Protein AF-0000000084360707 (afdb_homodimer)

InterPro domains:
  IPR001041 2Fe-2S ferredoxin-type iron-sulfur binding domain [PF00111] (14-89)
  IPR001041 2Fe-2S ferredoxin-type iron-sulfur binding domain [PS51085] (1-102)
  IPR001041 2Fe-2S ferredoxin-type iron-sulfur binding domain [cd00207] (14-93)
  IPR001055 Adrenodoxin-like [PR00355] (39-49)
  IPR001055 Adrenodoxin-like [PR00355] (58-72)
  IPR001055 Adrenodoxin-like [PR00355] (81-89)
  IPR001055 Adrenodoxin-like [PTHR23426] (3-101)
  IPR012675 Beta-grasp domain superfamily [G3DSA:3.10.20.30] (1-102)
  IPR018298 Adrenodoxin, iron-sulphur binding site [PS00814] (39-49)
  IPR036010 2Fe-2S ferredoxin-like superfamily [SSF54292] (1-101)

Secondary structure (DSSP, 8-state):
-EEEEEE-TTS-EEEEEE-TTSBHHHHHHHTT-----TTSSSSSS-TTEEEE-GGGTTTSPPPPHHHHHHHTT-TT--TTEEEGGG-B--GGGTTEEEE---/-EEEEEE-TTS-EEEEEE-TTSBHHHHHHHTT-----TTSSSSSS-TTEEEE-GGGTTTSPPPPHHHHHHHTT-TT--TTEEEGGG-B--GGGTTEEEE---

pLDDT: mean 96.44, std 3.45, range [76.62, 98.88]

Nearest PDB structures (foldseek):
  3lxf-assembly1_A  TM=9.776E-01  e=3.993E-14  Novosphingobium aromaticivorans DSM 12444
  8rmf-assembly1_I  TM=9.688E-01  e=2.972E-12  Homo sapiens
  8rmg-assembly1_I  TM=9.630E-01  e=1.882E-12  Homo sapiens
  2wlb-assembly2_B  TM=9.582E-01  e=2.608E-12  Schizosaccharomyces pombe
  2y5c-assembly1_A  TM=9.636E-01  e=6.396E-11  Homo sapiens

Structure (mmCIF, N/CA/C/O backbone):
data_AF-0000000084360707-model_v1
#
loop_
_entity.id
_entity.type
_entity.pdbx_description
1 polymer '2Fe-2S ferredoxin-type domain-containing protein'
#
loop_
_atom_site.group_PDB
_atom_site.id
_atom_site.type_symbol
_atom_site.label_atom_id
_atom_site.label_alt_id
_atom_site.label_comp_id
_atom_site.label_asym_id
_atom_site.label_entity_id
_atom_site.label_seq_id
_atom_site.pdbx_PDB_ins_code
_atom_site.Cartn_x
_atom_site.Cartn_y
_atom_site.Cartn_z
_atom_site.occupancy
_atom_site.B_iso_or_equiv
_atom_site.auth_seq_id
_atom_site.auth_comp_id
_atom_site.auth_asym_id
_atom_site.auth_atom_id
_atom_site.pdbx_PDB_model_num
ATOM 1 N N . MET A 1 1 ? -11.078 -26.906 -13.219 1 86.31 1 MET A N 1
ATOM 2 C CA . MET A 1 1 ? -10.695 -25.516 -12.992 1 86.31 1 MET A CA 1
ATOM 3 C C . MET A 1 1 ? -10.008 -25.344 -11.648 1 86.31 1 MET A C 1
ATOM 5 O O . MET A 1 1 ? -10.398 -25.984 -10.664 1 86.31 1 MET A O 1
ATOM 9 N N . ALA A 1 2 ? -8.844 -24.766 -11.578 1 97.38 2 ALA A N 1
ATOM 10 C CA . ALA A 1 2 ? -8.062 -24.656 -10.352 1 97.38 2 ALA A CA 1
ATOM 11 C C . ALA A 1 2 ? -8.719 -23.672 -9.375 1 97.38 2 ALA A C 1
ATOM 13 O O . ALA A 1 2 ? -9.648 -22.953 -9.734 1 97.38 2 ALA A O 1
ATOM 14 N N . THR A 1 3 ? -8.359 -23.859 -8.102 1 98.69 3 THR A N 1
ATOM 15 C CA . THR A 1 3 ? -8.938 -22.984 -7.086 1 98.69 3 THR A CA 1
ATOM 16 C C . THR A 1 3 ? -7.844 -22.312 -6.262 1 98.69 3 THR A C 1
ATOM 18 O O . THR A 1 3 ? -6.703 -22.781 -6.246 1 98.69 3 THR A O 1
ATOM 21 N N . LEU A 1 4 ? -8.164 -21.25 -5.66 1 98.81 4 LEU A N 1
ATOM 22 C CA . LEU A 1 4 ? -7.316 -20.484 -4.762 1 98.81 4 LEU A CA 1
ATOM 23 C C . LEU A 1 4 ? -8.047 -20.156 -3.463 1 98.81 4 LEU A C 1
ATOM 25 O O . LEU A 1 4 ? -9.188 -19.688 -3.488 1 98.81 4 LEU A O 1
ATOM 29 N N . LYS A 1 5 ? -7.488 -20.531 -2.365 1 98.81 5 LYS A N 1
ATOM 30 C CA . LYS A 1 5 ? -8.031 -20.172 -1.061 1 98.81 5 LYS A CA 1
ATOM 31 C C . LYS A 1 5 ? -7.457 -18.844 -0.581 1 98.81 5 LYS A C 1
ATOM 33 O O . LYS A 1 5 ? -6.246 -18.719 -0.375 1 98.81 5 LYS A O 1
ATOM 38 N N . VAL A 1 6 ? -8.328 -17.844 -0.368 1 98.88 6 VAL A N 1
ATOM 39 C CA . VAL A 1 6 ? -7.867 -16.484 -0.066 1 98.88 6 VAL A CA 1
ATOM 40 C C . VAL A 1 6 ? -8.383 -16.062 1.309 1 98.88 6 VAL A C 1
ATOM 42 O O . VAL A 1 6 ? -9.578 -16.141 1.583 1 98.88 6 VAL A O 1
ATOM 45 N N . THR A 1 7 ? -7.496 -15.656 2.176 1 98.38 7 THR A N 1
ATOM 46 C CA . THR A 1 7 ? -7.844 -15.008 3.438 1 98.38 7 THR A CA 1
ATOM 47 C C . THR A 1 7 ? -7.57 -13.508 3.367 1 98.38 7 THR A C 1
ATOM 49 O O . THR A 1 7 ? -6.453 -13.086 3.074 1 98.38 7 THR A O 1
ATOM 52 N N . ASP A 1 8 ? -8.586 -12.711 3.596 1 95.44 8 ASP A N 1
ATOM 53 C CA . ASP A 1 8 ? -8.391 -11.266 3.494 1 95.44 8 ASP A CA 1
ATOM 54 C C . ASP A 1 8 ? -7.988 -10.672 4.844 1 95.44 8 ASP A C 1
ATOM 56 O O . ASP A 1 8 ? -7.789 -11.406 5.812 1 95.44 8 ASP A O 1
ATOM 60 N N . ALA A 1 9 ? -7.859 -9.375 4.867 1 89.25 9 ALA A N 1
ATOM 61 C CA . ALA A 1 9 ? -7.34 -8.688 6.051 1 89.25 9 ALA A CA 1
ATOM 62 C C . ALA A 1 9 ? -8.281 -8.852 7.238 1 89.25 9 ALA A C 1
ATOM 64 O O . ALA A 1 9 ? -7.855 -8.773 8.391 1 89.25 9 ALA A O 1
ATOM 65 N N . SER A 1 10 ? -9.508 -9.078 7.012 1 91.25 10 SER A N 1
ATOM 66 C CA . SER A 1 10 ? -10.492 -9.258 8.078 1 91.25 10 SER A CA 1
ATOM 67 C C . SER A 1 10 ? -10.453 -10.68 8.633 1 91.25 10 SER A C 1
ATOM 69 O O . SER A 1 10 ? -11.055 -10.969 9.664 1 91.25 10 SER A O 1
ATOM 71 N N . GLY A 1 11 ? -9.805 -11.492 7.941 1 94.69 11 GLY A N 1
ATOM 72 C CA . GLY A 1 11 ? -9.727 -12.883 8.352 1 94.69 11 GLY A CA 1
ATOM 73 C C . GLY A 1 11 ? -10.727 -13.773 7.633 1 94.69 11 GLY A C 1
ATOM 74 O O . GLY A 1 11 ? -10.742 -14.984 7.832 1 94.69 11 GLY A O 1
ATOM 75 N N . GLU A 1 12 ? -11.531 -13.164 6.781 1 96.56 12 GLU A N 1
ATOM 76 C CA . GLU A 1 12 ? -12.477 -13.953 6.004 1 96.56 12 GLU A CA 1
ATOM 77 C C . GLU A 1 12 ? -11.758 -14.789 4.949 1 96.56 12 GLU A C 1
ATOM 79 O O . GLU A 1 12 ? -10.898 -14.289 4.227 1 96.56 12 GLU A O 1
ATOM 84 N N . CYS A 1 13 ? -12.109 -16.047 4.887 1 97.94 13 CYS A N 1
ATOM 85 C CA . CYS A 1 13 ? -11.5 -17 3.961 1 97.94 13 CYS A CA 1
ATOM 86 C C . CYS A 1 13 ? -12.5 -17.469 2.916 1 97.94 13 CYS A C 1
ATOM 88 O O . CYS A 1 13 ? -13.617 -17.875 3.258 1 97.94 13 CYS A O 1
ATOM 90 N N . LYS A 1 14 ? -12.18 -17.391 1.591 1 98.31 14 LYS A N 1
ATOM 91 C CA . LYS A 1 14 ? -13.008 -17.844 0.474 1 98.31 14 LYS A CA 1
ATOM 92 C C . LYS A 1 14 ? -12.172 -18.625 -0.536 1 98.31 14 LYS A C 1
ATOM 94 O O . LYS A 1 14 ? -10.984 -18.359 -0.723 1 98.31 14 LYS A O 1
ATOM 99 N N . VAL A 1 15 ? -12.844 -19.578 -1.06 1 98.75 15 VAL A N 1
ATOM 100 C CA . VAL A 1 15 ? -12.258 -20.281 -2.188 1 98.75 15 VAL A CA 1
ATOM 101 C C . VAL A 1 15 ? -12.789 -19.703 -3.498 1 98.75 15 VAL A C 1
ATOM 103 O O . VAL A 1 15 ? -14 -19.594 -3.688 1 98.75 15 VAL A O 1
ATOM 106 N N . ILE A 1 16 ? -11.914 -19.375 -4.34 1 98.62 16 ILE A N 1
ATOM 107 C CA . ILE A 1 16 ? -12.328 -18.781 -5.609 1 98.62 16 ILE A CA 1
ATOM 108 C C . ILE A 1 16 ? -11.773 -19.594 -6.77 1 98.62 16 ILE A C 1
ATOM 110 O O . ILE A 1 16 ? -10.836 -20.375 -6.594 1 98.62 16 ILE A O 1
ATOM 114 N N . GLU A 1 17 ? -12.406 -19.344 -7.941 1 98.38 17 GLU A N 1
ATOM 115 C CA . GLU A 1 17 ? -11.867 -19.953 -9.156 1 98.38 17 GLU A CA 1
ATOM 116 C C . GLU A 1 17 ? -10.57 -19.266 -9.578 1 98.38 17 GLU A C 1
ATOM 118 O O . GLU A 1 17 ? -10.453 -18.031 -9.5 1 98.38 17 GLU A O 1
ATOM 123 N N . ALA A 1 18 ? -9.641 -20.094 -10.023 1 98.69 18 ALA A N 1
ATOM 124 C CA . ALA A 1 18 ? -8.344 -19.578 -10.445 1 98.69 18 ALA A CA 1
ATOM 125 C C . ALA A 1 18 ? -7.953 -20.141 -11.812 1 98.69 18 ALA A C 1
ATOM 127 O O . ALA A 1 18 ? -7.684 -21.328 -11.953 1 98.69 18 ALA A O 1
ATOM 128 N N . LYS A 1 19 ? -7.926 -19.234 -12.828 1 98.06 19 LYS A N 1
ATOM 129 C CA . LYS A 1 19 ? -7.602 -19.656 -14.18 1 98.06 19 LYS A CA 1
ATOM 130 C C . LYS A 1 19 ? -6.105 -19.938 -14.328 1 98.06 19 LYS A C 1
ATOM 132 O O . LYS A 1 19 ? -5.277 -19.078 -14.023 1 98.06 19 LYS A O 1
ATOM 137 N N . VAL A 1 20 ? -5.871 -21.156 -14.742 1 98.25 20 VAL A N 1
ATOM 138 C CA . VAL A 1 20 ? -4.496 -21.547 -15.023 1 98.25 20 VAL A CA 1
ATOM 139 C C . VAL A 1 20 ? -3.916 -20.641 -16.109 1 98.25 20 VAL A C 1
ATOM 141 O O . VAL A 1 20 ? -4.59 -20.328 -17.094 1 98.25 20 VAL A O 1
ATOM 144 N N . GLY A 1 21 ? -2.654 -20.188 -15.875 1 98.25 21 GLY A N 1
ATOM 145 C CA . GLY A 1 21 ? -1.996 -19.328 -16.844 1 98.25 21 GLY A CA 1
ATOM 146 C C . GLY A 1 21 ? -2.02 -17.875 -16.453 1 98.25 21 GLY A C 1
ATOM 147 O O . GLY A 1 21 ? -1.229 -17.078 -16.953 1 98.25 21 GLY A O 1
ATOM 148 N N . LEU A 1 22 ? -2.939 -17.5 -15.578 1 98.25 22 LEU A N 1
ATOM 149 C CA . LEU A 1 22 ? -2.973 -16.141 -15.055 1 98.25 22 LEU A CA 1
ATOM 150 C C . LEU A 1 22 ? -2.121 -16.031 -13.797 1 98.25 22 LEU A C 1
ATOM 152 O O . LEU A 1 22 ? -1.928 -17 -13.078 1 98.25 22 LEU A O 1
ATOM 156 N N . SER A 1 23 ? -1.542 -14.805 -13.594 1 98.75 23 SER A N 1
ATOM 157 C CA . SER A 1 23 ? -0.857 -14.562 -12.328 1 98.75 23 SER A CA 1
ATOM 158 C C . SER A 1 23 ? -1.842 -14.539 -11.164 1 98.75 23 SER A C 1
ATOM 160 O O . SER A 1 23 ? -3.025 -14.242 -11.352 1 98.75 23 SER A O 1
ATOM 162 N N . LEU A 1 24 ? -1.316 -14.836 -9.984 1 98.81 24 LEU A N 1
ATOM 163 C CA . LEU A 1 24 ? -2.156 -14.719 -8.797 1 98.81 24 LEU A CA 1
ATOM 164 C C . LEU A 1 24 ? -2.691 -13.297 -8.648 1 98.81 24 LEU A C 1
ATOM 166 O O . LEU A 1 24 ? -3.824 -13.102 -8.203 1 98.81 24 LEU A O 1
ATOM 170 N N . MET A 1 25 ? -1.907 -12.297 -9.016 1 98.75 25 MET A N 1
ATOM 171 C CA . MET A 1 25 ? -2.344 -10.906 -8.969 1 98.75 25 MET A CA 1
ATOM 172 C C . MET A 1 25 ? -3.586 -10.695 -9.828 1 98.75 25 MET A C 1
ATOM 174 O O . MET A 1 25 ? -4.57 -10.109 -9.375 1 98.75 25 MET A O 1
ATOM 178 N N . GLU A 1 26 ? -3.543 -11.188 -11.102 1 98.38 26 GLU A N 1
ATOM 179 C CA . GLU A 1 26 ? -4.676 -11.039 -12.008 1 98.38 26 GLU A CA 1
ATOM 180 C C . GLU A 1 26 ? -5.914 -11.75 -11.461 1 98.38 26 GLU A C 1
ATOM 182 O O . GLU A 1 26 ? -7.02 -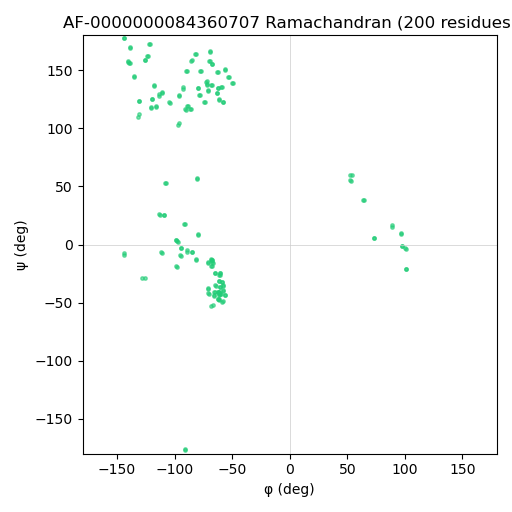11.211 -11.531 1 98.38 26 GLU A O 1
ATOM 187 N N . ILE A 1 27 ? -5.734 -12.914 -10.945 1 98.62 27 ILE A N 1
ATOM 188 C CA . ILE A 1 27 ? -6.82 -13.711 -10.391 1 98.62 27 ILE A CA 1
ATOM 189 C C . ILE A 1 27 ? -7.461 -12.969 -9.219 1 98.62 27 ILE A C 1
ATOM 191 O O . ILE A 1 27 ? -8.688 -12.844 -9.148 1 98.62 27 ILE A O 1
ATOM 195 N N . LEU A 1 28 ? -6.633 -12.461 -8.32 1 98.44 28 LEU A N 1
ATOM 196 C CA . LEU A 1 28 ? -7.121 -11.75 -7.145 1 98.44 28 LEU A CA 1
ATOM 197 C C . LEU A 1 28 ? -7.84 -10.461 -7.547 1 98.4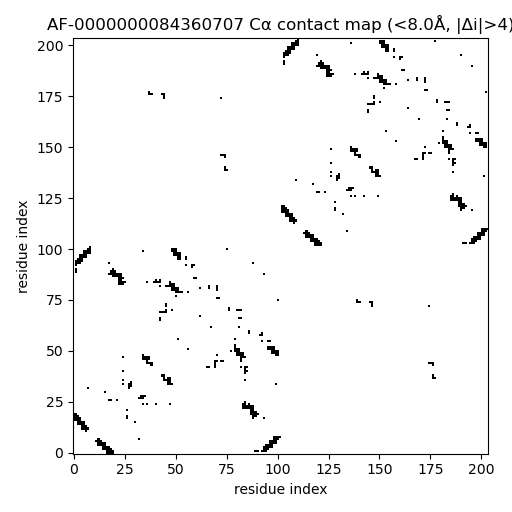4 28 LEU A C 1
ATOM 199 O O . LEU A 1 28 ? -8.914 -10.156 -7.016 1 98.44 28 LEU A O 1
ATOM 203 N N . ARG A 1 29 ? -7.281 -9.812 -8.484 1 97.38 29 ARG A N 1
ATOM 204 C CA . ARG A 1 29 ? -7.895 -8.57 -8.945 1 97.38 29 ARG A CA 1
ATOM 205 C C . ARG A 1 29 ? -9.25 -8.836 -9.594 1 97.38 29 ARG A C 1
ATOM 207 O O . ARG A 1 29 ? -10.219 -8.125 -9.328 1 97.38 29 ARG A O 1
ATOM 214 N N . GLU A 1 30 ? -9.312 -9.812 -10.391 1 97.25 30 GLU A N 1
ATOM 215 C CA . GLU A 1 30 ? -10.562 -10.172 -11.047 1 97.25 30 GLU A CA 1
ATOM 216 C C . GLU A 1 30 ? -11.633 -10.547 -10.031 1 97.25 30 GLU A C 1
ATOM 218 O O . GLU A 1 30 ? -12.82 -10.289 -10.25 1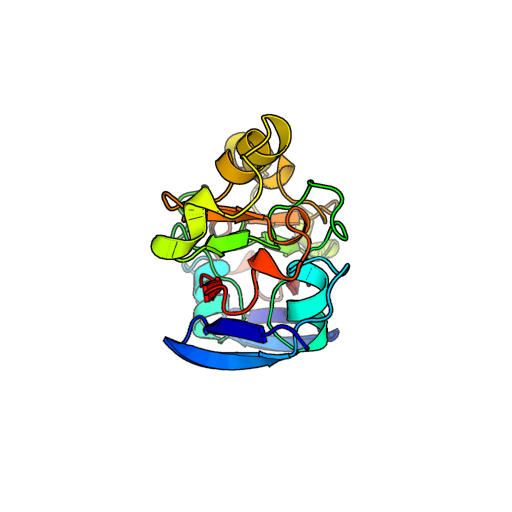 97.25 30 GLU A O 1
ATOM 223 N N . ALA A 1 31 ? -11.203 -11.094 -8.961 1 97.62 31 ALA A N 1
ATOM 224 C CA . ALA A 1 31 ? -12.133 -11.547 -7.922 1 97.62 31 ALA A CA 1
ATOM 225 C C . ALA A 1 31 ? -12.5 -10.398 -6.984 1 97.62 31 ALA A C 1
ATOM 227 O O . ALA A 1 31 ? -13.273 -10.578 -6.043 1 97.62 31 ALA A O 1
ATOM 228 N N . GLY A 1 32 ? -11.859 -9.188 -7.125 1 95.75 32 GLY A N 1
ATOM 229 C CA . GLY A 1 32 ? -12.266 -8.008 -6.383 1 95.75 32 GLY A CA 1
ATOM 230 C C . GLY A 1 32 ? -11.438 -7.785 -5.129 1 95.75 32 GLY A C 1
ATOM 231 O O . GLY A 1 32 ? -11.781 -6.938 -4.301 1 95.75 32 GLY A O 1
ATOM 232 N N . TYR A 1 33 ? -10.367 -8.555 -4.973 1 96.38 33 TYR A N 1
ATOM 233 C CA . TYR A 1 33 ? -9.523 -8.359 -3.803 1 96.38 33 TYR A CA 1
ATOM 234 C C . TYR A 1 33 ? -8.625 -7.137 -3.977 1 96.38 33 TYR A C 1
ATOM 236 O O . TYR A 1 33 ? -8.273 -6.773 -5.102 1 96.38 33 TYR A O 1
ATOM 244 N N . PRO A 1 34 ? -8.32 -6.508 -2.859 1 92.25 34 PRO A N 1
ATOM 245 C CA . PRO A 1 34 ? -7.59 -5.242 -2.906 1 92.25 34 PRO A CA 1
ATOM 246 C C . PRO A 1 34 ? -6.086 -5.438 -3.096 1 92.25 34 PRO A C 1
ATOM 248 O O . PRO A 1 34 ? -5.289 -4.93 -2.301 1 92.25 34 PRO A O 1
ATOM 251 N N . VAL A 1 35 ? -5.676 -6.113 -4.117 1 94.69 35 VAL A N 1
ATOM 252 C CA . VAL A 1 35 ? -4.285 -6.191 -4.551 1 94.69 35 VAL A CA 1
ATOM 253 C C . VAL A 1 35 ? -4.035 -5.172 -5.66 1 94.69 35 VAL A C 1
ATOM 255 O O . VAL A 1 35 ? -4.508 -5.34 -6.785 1 94.69 35 VAL A O 1
ATOM 258 N N . ALA A 1 36 ? -3.41 -4.125 -5.379 1 90.62 36 ALA A N 1
ATOM 259 C CA . ALA A 1 36 ? -3.303 -2.973 -6.27 1 90.62 36 ALA A CA 1
ATOM 260 C C . ALA A 1 36 ? -2.445 -3.303 -7.488 1 90.62 36 ALA A C 1
ATOM 262 O O . ALA A 1 36 ? -2.918 -3.221 -8.625 1 90.62 36 ALA A O 1
ATOM 263 N N . GLY A 1 37 ? -1.21 -3.826 -7.191 1 93.5 37 GLY A N 1
ATOM 264 C CA . GLY A 1 37 ? -0.343 -4.047 -8.336 1 93.5 37 GLY A CA 1
ATOM 265 C C . GLY A 1 37 ? -0.173 -2.814 -9.203 1 93.5 37 GLY A C 1
ATOM 266 O O . GLY A 1 37 ? -0.367 -2.873 -10.422 1 93.5 37 GLY A O 1
ATOM 267 N N . GLU A 1 38 ? 0.218 -1.769 -8.664 1 91.06 38 GLU A N 1
ATOM 268 C CA . GLU A 1 38 ? 0.246 -0.469 -9.328 1 91.06 38 GLU A CA 1
ATOM 269 C C . GLU A 1 38 ? 1.151 -0.498 -10.555 1 91.06 38 GLU A C 1
ATOM 271 O O . GLU A 1 38 ? 0.901 0.21 -11.531 1 91.06 38 GLU A O 1
ATOM 276 N N . CYS A 1 39 ? 2.074 -1.38 -10.57 1 94.44 39 CYS A N 1
ATOM 277 C CA . CYS A 1 39 ? 3.029 -1.42 -11.672 1 94.44 39 CYS A CA 1
ATOM 278 C C . CYS A 1 39 ? 2.588 -2.412 -12.742 1 94.44 39 CYS A C 1
ATOM 280 O O . CYS A 1 39 ? 3.283 -2.604 -13.742 1 94.44 39 CYS A O 1
ATOM 282 N N . ASN A 1 40 ? 1.48 -3.068 -12.438 1 95.62 40 ASN A N 1
ATOM 283 C CA . ASN A 1 40 ? 0.878 -4.047 -13.344 1 95.62 40 ASN A CA 1
ATOM 284 C C . ASN A 1 40 ? 1.798 -5.246 -13.562 1 95.62 40 ASN A C 1
ATOM 286 O O . ASN A 1 40 ? 1.956 -5.711 -14.695 1 95.62 40 ASN A O 1
ATOM 290 N N . GLY A 1 41 ? 2.428 -5.605 -12.492 1 96.44 41 GLY A N 1
ATOM 291 C CA . GLY A 1 41 ? 3.158 -6.863 -12.484 1 96.44 41 GLY A CA 1
ATOM 292 C C . GLY A 1 41 ? 4.59 -6.723 -12.969 1 96.44 41 GLY A C 1
ATOM 293 O O . GLY A 1 41 ? 5.242 -7.719 -13.289 1 96.44 41 GLY A O 1
ATOM 294 N N . SER A 1 42 ? 5.156 -5.535 -13.031 1 95.44 42 SER A N 1
ATOM 295 C CA . SER A 1 42 ? 6.5 -5.293 -13.547 1 95.44 42 SER A CA 1
ATOM 296 C C . SER A 1 42 ? 7.539 -5.352 -12.438 1 95.44 42 SER A C 1
ATOM 298 O O . SER A 1 42 ? 8.641 -4.828 -12.578 1 95.44 42 SER A O 1
ATOM 300 N N . LEU A 1 43 ? 7.195 -5.926 -11.352 1 95 43 LEU A N 1
ATOM 301 C CA . LEU A 1 43 ? 8.125 -6.086 -10.242 1 95 43 LEU A CA 1
ATOM 302 C C . LEU A 1 43 ? 8.758 -4.75 -9.859 1 95 43 LEU A C 1
ATOM 304 O O . LEU A 1 43 ? 9.977 -4.641 -9.758 1 95 43 LEU A O 1
ATOM 308 N N . ALA A 1 44 ? 7.797 -3.754 -9.445 1 92.25 44 ALA A N 1
ATOM 309 C CA . ALA A 1 44 ? 8.359 -2.434 -9.172 1 92.25 44 ALA A CA 1
ATOM 310 C C . ALA A 1 44 ? 7.648 -1.763 -8 1 92.25 44 ALA A C 1
ATOM 312 O O . ALA A 1 44 ? 8.117 -0.751 -7.48 1 92.25 44 ALA A O 1
ATOM 313 N N . CYS A 1 45 ? 6.551 -2.289 -7.426 1 92.31 45 CYS A N 1
ATOM 314 C CA . CYS A 1 45 ? 5.781 -1.445 -6.52 1 92.31 45 CYS A CA 1
ATOM 315 C C . CYS A 1 45 ? 5.551 -2.146 -5.188 1 92.31 45 CYS A C 1
ATOM 317 O O . CYS A 1 45 ? 5.254 -1.496 -4.184 1 92.31 45 CYS A O 1
ATOM 319 N N . ALA A 1 46 ? 5.492 -3.461 -5.172 1 92.5 46 ALA A N 1
ATOM 320 C CA . ALA A 1 46 ? 5.27 -4.316 -4.008 1 92.5 46 ALA A CA 1
ATOM 321 C C . ALA A 1 46 ? 3.816 -4.25 -3.547 1 92.5 46 ALA A C 1
ATOM 323 O O . ALA A 1 46 ? 3.457 -4.828 -2.52 1 92.5 46 ALA A O 1
ATOM 324 N N . THR A 1 47 ? 2.916 -3.535 -4.309 1 92.69 47 THR A N 1
ATOM 325 C CA . THR A 1 47 ? 1.541 -3.359 -3.852 1 92.69 47 THR A CA 1
ATOM 326 C C . THR A 1 47 ? 0.71 -4.605 -4.148 1 92.69 47 THR A C 1
ATOM 328 O O . THR A 1 47 ? -0.508 -4.605 -3.953 1 92.69 47 THR A O 1
ATOM 331 N N . CYS A 1 48 ? 1.389 -5.578 -4.555 1 96.5 48 CYS A N 1
ATOM 332 C CA . CYS A 1 48 ? 0.742 -6.875 -4.727 1 96.5 48 CYS A CA 1
ATOM 333 C C . CYS A 1 48 ? 1.281 -7.891 -3.729 1 96.5 48 CYS A C 1
ATOM 335 O O . CYS A 1 48 ? 1.278 -9.094 -3.996 1 96.5 48 CYS A O 1
ATOM 337 N N . HIS A 1 49 ? 1.729 -7.457 -2.691 1 97.25 49 HIS A N 1
ATOM 338 C CA . HIS A 1 49 ? 2.297 -8.281 -1.628 1 97.25 49 HIS A CA 1
ATOM 339 C C . HIS A 1 49 ? 1.246 -9.211 -1.032 1 97.25 49 HIS A C 1
ATOM 341 O O . HIS A 1 49 ? 0.131 -8.781 -0.726 1 97.25 49 HIS A O 1
ATOM 347 N N . VAL A 1 50 ? 1.57 -10.508 -0.909 1 98.56 50 VAL A N 1
ATOM 348 C CA . VAL A 1 50 ? 0.732 -11.516 -0.26 1 98.56 50 VAL A CA 1
ATOM 349 C C . VAL A 1 50 ? 1.599 -12.438 0.591 1 98.56 50 VAL A C 1
ATOM 351 O O . VAL A 1 50 ? 2.828 -12.398 0.51 1 98.56 50 VAL A O 1
ATOM 354 N N . ILE A 1 51 ? 0.927 -13.242 1.386 1 98.69 51 ILE A N 1
ATOM 355 C CA . ILE A 1 51 ? 1.589 -14.273 2.18 1 98.69 51 ILE A CA 1
ATOM 356 C C . ILE A 1 51 ? 1.121 -15.656 1.728 1 98.69 51 ILE A C 1
ATOM 358 O O . ILE A 1 51 ? -0.069 -15.969 1.799 1 98.69 51 ILE A O 1
ATOM 362 N N . ILE A 1 52 ? 2.006 -16.422 1.283 1 98.88 52 ILE A N 1
ATOM 363 C CA . ILE A 1 52 ? 1.706 -17.766 0.83 1 98.88 52 ILE A CA 1
ATOM 364 C C . ILE A 1 52 ? 1.584 -18.703 2.033 1 98.88 52 ILE A C 1
ATOM 366 O O . ILE A 1 52 ? 2.377 -18.625 2.975 1 98.88 52 ILE A O 1
ATOM 370 N N . GLY A 1 53 ? 0.542 -19.531 2.029 1 98.69 53 GLY A N 1
ATOM 371 C CA . GLY A 1 53 ? 0.471 -20.547 3.072 1 98.69 53 GLY A CA 1
ATOM 372 C C . GLY A 1 53 ? 1.731 -21.391 3.18 1 98.69 53 GLY A C 1
ATOM 373 O O . GLY A 1 53 ? 2.352 -21.719 2.166 1 98.69 53 GLY A O 1
ATOM 374 N N . GLU A 1 54 ? 2.074 -21.75 4.367 1 98.38 54 GLU A N 1
ATOM 375 C CA . GLU A 1 54 ? 3.326 -22.453 4.621 1 98.38 54 GLU A CA 1
ATOM 376 C C . GLU A 1 54 ? 3.396 -23.75 3.836 1 98.38 54 GLU A C 1
ATOM 378 O O . GLU A 1 54 ? 4.445 -24.109 3.293 1 98.38 54 GLU A O 1
ATOM 383 N N . ALA A 1 55 ? 2.334 -24.453 3.74 1 98.25 55 ALA A N 1
ATOM 384 C CA . ALA A 1 55 ? 2.287 -25.766 3.08 1 98.25 55 ALA A CA 1
ATOM 385 C C . ALA A 1 55 ? 2.525 -25.625 1.579 1 98.25 55 ALA A C 1
ATOM 387 O O . ALA A 1 55 ? 2.799 -26.609 0.895 1 98.25 55 ALA A O 1
ATOM 388 N N . TRP A 1 56 ? 2.459 -24.422 1.119 1 98.69 56 TRP A N 1
ATOM 389 C CA . TRP A 1 56 ? 2.523 -24.188 -0.32 1 98.69 56 TRP A CA 1
ATOM 390 C C . TRP A 1 56 ? 3.826 -23.484 -0.703 1 98.69 56 TRP A C 1
ATOM 392 O O . TRP A 1 56 ? 4.137 -23.344 -1.888 1 98.69 56 TRP A O 1
ATOM 402 N N . ALA A 1 57 ? 4.613 -23.078 0.267 1 97.94 57 ALA A N 1
ATOM 403 C CA . ALA A 1 57 ? 5.781 -22.234 0.057 1 97.94 57 ALA A CA 1
ATOM 404 C C . ALA A 1 57 ? 6.773 -22.891 -0.897 1 97.94 57 ALA A C 1
ATOM 406 O O . ALA A 1 57 ? 7.414 -22.203 -1.703 1 97.94 57 ALA A O 1
ATOM 407 N N . ASP A 1 58 ? 6.832 -24.219 -0.871 1 97.5 58 ASP A N 1
ATOM 408 C CA . ASP A 1 58 ? 7.805 -24.938 -1.694 1 97.5 58 ASP A CA 1
ATOM 409 C C . ASP A 1 58 ? 7.223 -25.25 -3.07 1 97.5 58 ASP A C 1
ATOM 411 O O . ASP A 1 58 ? 7.93 -25.766 -3.939 1 97.5 58 ASP A O 1
ATOM 415 N N . LYS A 1 59 ? 6.016 -24.969 -3.246 1 98.19 59 LYS A N 1
ATOM 416 C CA . LYS A 1 59 ? 5.359 -25.312 -4.5 1 98.19 59 LYS A CA 1
ATOM 417 C C . LYS A 1 59 ? 5.312 -24.125 -5.453 1 98.19 59 LYS A C 1
ATOM 419 O O . LYS A 1 59 ? 5.094 -24.281 -6.656 1 98.19 59 LYS A O 1
ATOM 424 N N . VAL A 1 60 ? 5.484 -22.875 -4.895 1 98.69 60 VAL A N 1
ATOM 425 C CA . VAL A 1 60 ? 5.555 -21.703 -5.762 1 98.69 60 VAL A CA 1
ATOM 426 C C . VAL A 1 60 ? 6.984 -21.516 -6.262 1 98.69 60 VAL A C 1
ATOM 428 O O . VAL A 1 60 ? 7.926 -22.062 -5.688 1 98.69 60 VAL A O 1
ATOM 431 N N . PRO A 1 61 ? 7.094 -20.797 -7.367 1 98.19 61 PRO A N 1
ATOM 432 C CA . PRO A 1 61 ? 8.453 -20.578 -7.867 1 98.19 61 PRO A CA 1
ATOM 433 C C . PRO A 1 61 ? 9.367 -19.922 -6.832 1 98.19 61 PRO A C 1
ATOM 435 O O . PRO A 1 61 ? 8.898 -19.109 -6.02 1 98.19 61 PRO A O 1
ATOM 438 N N . GLU A 1 62 ? 10.625 -20.234 -6.949 1 97.75 62 GLU A N 1
ATOM 439 C CA . GLU A 1 62 ? 11.609 -19.672 -6.031 1 97.75 62 GLU A CA 1
ATOM 440 C C . GLU A 1 62 ? 11.68 -18.156 -6.164 1 97.75 62 GLU A C 1
ATOM 442 O O . GLU A 1 62 ? 11.5 -17.609 -7.254 1 97.75 62 GLU A O 1
ATOM 447 N N . LEU A 1 63 ? 11.984 -17.531 -5.02 1 97.25 63 LEU A N 1
ATOM 448 C CA . LEU A 1 63 ? 12.219 -16.078 -5.004 1 97.25 63 LEU A CA 1
ATOM 449 C C . LEU A 1 63 ? 13.406 -15.719 -5.891 1 97.25 63 LEU A C 1
ATOM 451 O O . LEU A 1 63 ? 14.469 -16.328 -5.793 1 97.25 63 LEU A O 1
ATOM 455 N N . THR A 1 64 ? 13.156 -14.828 -6.809 1 97.94 64 THR A N 1
ATOM 456 C CA . THR A 1 64 ? 14.289 -14.281 -7.535 1 97.94 64 THR A CA 1
ATOM 457 C C . THR A 1 64 ? 14.961 -13.164 -6.738 1 97.94 64 THR A C 1
ATOM 459 O O . THR A 1 64 ? 14.352 -12.602 -5.82 1 97.94 64 THR A O 1
ATOM 462 N N . ASP A 1 65 ? 16.172 -12.82 -7.141 1 97.94 65 ASP A N 1
ATOM 463 C CA . ASP A 1 65 ? 16.875 -11.711 -6.496 1 97.94 65 ASP A CA 1
ATOM 464 C C . ASP A 1 65 ? 16.109 -10.398 -6.66 1 97.94 65 ASP A C 1
ATOM 466 O O . ASP A 1 65 ? 16.031 -9.602 -5.73 1 97.94 65 ASP A O 1
ATOM 470 N N . GLU A 1 66 ? 15.617 -10.234 -7.781 1 97.25 66 GLU A N 1
ATOM 471 C CA . GLU A 1 66 ? 14.875 -9.016 -8.062 1 97.25 66 GLU A CA 1
ATOM 472 C C . GLU A 1 66 ? 13.641 -8.898 -7.172 1 97.25 66 GLU A C 1
ATOM 474 O O . GLU A 1 66 ? 13.398 -7.848 -6.574 1 97.25 66 GLU A O 1
ATOM 479 N N . GLU A 1 67 ? 12.867 -9.938 -7.051 1 98.31 67 GLU A N 1
ATOM 480 C CA . GLU A 1 67 ? 11.688 -9.93 -6.195 1 98.31 67 GLU A CA 1
ATOM 481 C C . GLU A 1 67 ? 12.062 -9.703 -4.734 1 98.31 67 GLU A C 1
ATOM 483 O O . GLU A 1 67 ? 11.391 -8.953 -4.023 1 98.31 67 GLU A O 1
ATOM 488 N N . GLU A 1 68 ? 13.148 -10.352 -4.328 1 97.56 68 GLU A N 1
ATOM 489 C CA . GLU A 1 68 ? 13.617 -10.203 -2.953 1 97.56 68 GLU A CA 1
ATOM 490 C C . GLU A 1 68 ? 13.961 -8.742 -2.648 1 97.56 68 GLU A C 1
ATOM 492 O O . GLU A 1 68 ? 13.656 -8.242 -1.563 1 97.56 68 GLU A O 1
ATOM 497 N N . ASP A 1 69 ? 14.625 -8.102 -3.592 1 95.31 69 ASP A N 1
ATOM 498 C CA . ASP A 1 69 ? 14.984 -6.699 -3.41 1 95.31 69 ASP A CA 1
ATOM 499 C C . ASP A 1 69 ? 13.742 -5.852 -3.137 1 95.31 69 ASP A C 1
ATOM 501 O O . ASP A 1 69 ? 13.766 -4.973 -2.27 1 95.31 69 ASP A O 1
ATOM 505 N N . ILE A 1 70 ? 12.656 -6.059 -3.854 1 95.88 70 ILE A N 1
ATOM 506 C CA . ILE A 1 70 ? 11.422 -5.301 -3.693 1 95.88 70 ILE A CA 1
ATOM 507 C C . ILE A 1 70 ? 10.758 -5.672 -2.369 1 95.88 70 ILE A C 1
ATOM 509 O O . ILE A 1 70 ? 10.305 -4.797 -1.628 1 95.88 70 ILE A O 1
ATOM 513 N N . LEU A 1 71 ? 10.742 -6.992 -2.029 1 96.31 71 LEU A N 1
ATOM 514 C CA . LEU A 1 71 ? 10.141 -7.457 -0.785 1 96.31 71 LEU A CA 1
ATOM 515 C C . LEU A 1 71 ? 10.844 -6.84 0.421 1 96.31 71 LEU A C 1
ATOM 517 O O . LEU A 1 71 ? 10.211 -6.598 1.454 1 96.31 71 LEU A O 1
ATOM 521 N N . ASP A 1 72 ? 12.086 -6.48 0.247 1 93.44 72 ASP A N 1
ATOM 522 C CA . ASP A 1 72 ? 12.867 -5.898 1.335 1 93.44 72 ASP A CA 1
ATOM 523 C C . ASP A 1 72 ? 12.352 -4.508 1.696 1 93.44 72 ASP A C 1
ATOM 525 O O . ASP A 1 72 ? 12.703 -3.963 2.744 1 93.44 72 ASP A O 1
ATOM 529 N N . THR A 1 73 ? 11.523 -3.934 0.886 1 90.56 73 THR A N 1
ATOM 530 C CA . THR A 1 73 ? 11 -2.598 1.144 1 90.56 73 THR A CA 1
ATOM 531 C C . THR A 1 73 ? 9.648 -2.678 1.851 1 90.56 73 THR A C 1
ATOM 533 O O . THR A 1 73 ? 9.109 -1.66 2.289 1 90.56 73 THR A O 1
ATOM 536 N N . VAL A 1 74 ? 9.109 -3.861 1.932 1 91.5 74 VAL A N 1
ATOM 537 C CA . VAL A 1 74 ? 7.809 -4.074 2.553 1 91.5 74 VAL A CA 1
ATOM 538 C C . VAL A 1 74 ? 7.953 -4.059 4.074 1 91.5 74 VAL A C 1
ATOM 540 O O . VAL A 1 74 ? 8.859 -4.688 4.625 1 91.5 74 VAL A O 1
ATOM 543 N N . PHE A 1 75 ? 7.168 -3.285 4.824 1 86.31 75 PHE A N 1
ATOM 544 C CA . PHE A 1 75 ? 7.25 -3.117 6.27 1 86.31 75 PHE A CA 1
ATOM 545 C C . PHE A 1 75 ? 6.785 -4.379 6.988 1 86.31 75 PHE A C 1
ATOM 547 O O . PHE A 1 75 ? 7.422 -4.824 7.949 1 86.31 75 PHE A O 1
ATOM 554 N N . ASN A 1 76 ? 5.734 -5.164 6.586 1 89.94 76 ASN A N 1
ATOM 555 C CA . ASN A 1 76 ? 5.176 -6.332 7.258 1 89.94 76 ASN A CA 1
ATOM 556 C C . ASN A 1 76 ? 5.523 -7.625 6.523 1 89.94 76 ASN A C 1
ATOM 558 O O . ASN A 1 76 ? 4.652 -8.461 6.281 1 89.94 76 ASN A O 1
ATOM 562 N N . LEU A 1 77 ? 6.809 -7.695 6.344 1 95.06 77 LEU A N 1
ATOM 563 C CA . LEU A 1 77 ? 7.312 -8.875 5.648 1 95.06 77 LEU A CA 1
ATOM 564 C C . LEU A 1 77 ? 7.219 -10.109 6.539 1 95.06 77 LEU A C 1
ATOM 566 O O . LEU A 1 77 ? 7.512 -10.039 7.734 1 95.06 77 LEU A O 1
ATOM 570 N N . GLU A 1 78 ? 6.797 -11.227 5.969 1 96.19 78 GLU A N 1
ATOM 571 C CA . GLU A 1 78 ? 6.793 -12.531 6.633 1 96.19 78 GLU A CA 1
ATOM 572 C C . GLU A 1 78 ? 7.621 -13.547 5.852 1 96.19 78 GLU A C 1
ATOM 574 O O . GLU A 1 78 ? 8.062 -13.273 4.734 1 96.19 78 GLU A O 1
ATOM 579 N N . GLU A 1 79 ? 7.84 -14.727 6.402 1 97 79 GLU A N 1
ATOM 580 C CA . GLU A 1 79 ? 8.727 -15.734 5.84 1 97 79 GLU A CA 1
ATOM 581 C C . GLU A 1 79 ? 8.266 -16.156 4.449 1 97 79 GLU A C 1
ATOM 583 O O . GLU A 1 79 ? 9.094 -16.406 3.566 1 97 79 GLU A O 1
ATOM 588 N N . THR A 1 80 ? 6.945 -16.234 4.223 1 98.5 80 THR A N 1
ATOM 589 C CA . THR A 1 80 ? 6.441 -16.734 2.949 1 98.5 80 THR A CA 1
ATOM 590 C C . THR A 1 80 ? 5.824 -15.602 2.127 1 98.5 80 THR A C 1
ATOM 592 O O . THR A 1 80 ? 4.965 -15.836 1.28 1 98.5 80 THR A O 1
ATOM 595 N N . SER A 1 81 ? 6.309 -14.32 2.402 1 98.38 81 SER A N 1
ATOM 596 C CA . SER A 1 81 ? 5.871 -13.164 1.617 1 98.38 81 SER A CA 1
ATOM 597 C C . SER A 1 81 ? 6.277 -13.312 0.154 1 98.38 81 SER A C 1
ATOM 599 O O . SER A 1 81 ? 7.383 -13.766 -0.147 1 98.38 81 SER A O 1
ATOM 601 N N . ARG A 1 82 ? 5.434 -13.055 -0.77 1 98.69 82 ARG A N 1
ATOM 602 C CA . ARG A 1 82 ? 5.676 -13.023 -2.209 1 98.69 82 ARG A CA 1
ATOM 603 C C . ARG A 1 82 ? 4.953 -11.852 -2.859 1 98.69 82 ARG A C 1
ATOM 605 O O . ARG A 1 82 ? 4.031 -11.281 -2.271 1 98.69 82 ARG A O 1
ATOM 612 N N . LEU A 1 83 ? 5.398 -11.422 -3.945 1 98.56 83 LEU A N 1
ATOM 613 C CA . LEU A 1 83 ? 4.609 -10.602 -4.859 1 98.56 83 LEU A CA 1
ATOM 614 C C . LEU A 1 83 ? 3.775 -11.477 -5.789 1 98.56 83 LEU A C 1
ATOM 616 O O . LEU A 1 83 ? 4.324 -12.234 -6.594 1 98.56 83 LEU A O 1
ATOM 620 N N . CYS A 1 84 ? 2.523 -11.375 -5.68 1 98.75 84 CYS A N 1
ATOM 621 C CA . CYS A 1 84 ? 1.652 -12.336 -6.344 1 98.75 84 CYS A CA 1
ATOM 622 C C . CYS A 1 84 ? 1.665 -12.133 -7.855 1 98.75 84 CYS A C 1
ATOM 624 O O . CYS A 1 84 ? 1.25 -13.016 -8.609 1 98.75 84 CYS A O 1
ATOM 626 N N . CYS A 1 85 ? 2.154 -11 -8.359 1 98.75 85 CYS A N 1
ATOM 627 C CA . CYS A 1 85 ? 2.32 -10.797 -9.789 1 98.75 85 CYS A CA 1
ATOM 628 C C . CYS A 1 85 ? 3.389 -11.727 -10.352 1 98.75 85 CYS A C 1
ATOM 630 O O . CYS A 1 85 ? 3.439 -11.953 -11.562 1 98.75 85 CYS A O 1
ATOM 632 N N . GLN A 1 86 ? 4.238 -12.328 -9.453 1 98.5 86 GLN A N 1
ATOM 633 C CA . GLN A 1 86 ? 5.355 -13.148 -9.898 1 98.5 86 GLN A CA 1
ATOM 634 C C . GLN A 1 86 ? 4.988 -14.633 -9.883 1 98.5 86 GLN A C 1
ATOM 636 O O . GLN A 1 86 ? 5.82 -15.484 -10.188 1 98.5 86 GLN A O 1
ATOM 641 N N . ILE A 1 87 ? 3.82 -15.008 -9.562 1 98.75 87 ILE A N 1
ATOM 642 C CA . ILE A 1 87 ? 3.404 -16.391 -9.453 1 98.75 87 ILE A CA 1
ATOM 643 C C . ILE A 1 87 ? 2.258 -16.672 -10.422 1 98.75 87 ILE A C 1
ATOM 645 O O . ILE A 1 87 ? 1.18 -16.094 -10.297 1 98.75 87 ILE A O 1
ATOM 649 N N . LEU A 1 88 ? 2.486 -17.547 -11.328 1 98.62 88 LEU A N 1
ATOM 650 C CA . LEU A 1 88 ? 1.455 -17.969 -12.273 1 98.62 88 LEU A CA 1
ATOM 651 C C . LEU A 1 88 ? 0.725 -19.203 -11.758 1 98.62 88 LEU A C 1
ATOM 653 O O . LEU A 1 88 ? 1.356 -20.156 -11.305 1 98.62 88 LEU A O 1
ATOM 657 N N . MET A 1 89 ? -0.546 -19.141 -11.859 1 98.75 89 MET A N 1
ATOM 658 C CA . MET A 1 89 ? -1.358 -20.297 -11.477 1 98.75 89 MET A CA 1
ATOM 659 C C . MET A 1 89 ? -1.13 -21.469 -12.43 1 98.75 89 MET A C 1
ATOM 661 O O . MET A 1 89 ? -1.022 -21.266 -13.641 1 98.75 89 MET A O 1
ATOM 665 N N . ASN A 1 90 ? -1.021 -22.578 -11.883 1 98.38 90 ASN A N 1
ATOM 666 C CA . ASN A 1 90 ? -0.976 -23.828 -12.633 1 98.38 90 ASN A CA 1
ATOM 667 C C . ASN A 1 90 ? -1.696 -24.938 -11.883 1 98.38 90 ASN A C 1
ATOM 669 O O . ASN A 1 90 ? -2.201 -24.734 -10.781 1 98.38 90 ASN A O 1
ATOM 673 N N . ASP A 1 91 ? -1.765 -26.094 -12.484 1 98 91 ASP A N 1
ATOM 674 C CA . ASP A 1 91 ? -2.559 -27.188 -11.93 1 98 91 ASP A CA 1
ATOM 675 C C . ASP A 1 91 ? -2.012 -27.641 -10.578 1 98 91 ASP A C 1
ATOM 677 O O . ASP A 1 91 ? -2.775 -28.031 -9.695 1 98 91 ASP A O 1
ATOM 681 N N . GLU A 1 92 ? -0.726 -27.609 -10.445 1 98.19 92 GLU A N 1
ATOM 682 C CA . GLU A 1 92 ? -0.095 -28.062 -9.211 1 98.19 92 GLU A CA 1
ATOM 683 C C . GLU A 1 92 ? -0.426 -27.141 -8.047 1 98.19 92 GLU A C 1
ATOM 685 O O . GLU A 1 92 ? -0.307 -27.531 -6.879 1 98.19 92 GLU A O 1
ATOM 690 N N . LEU A 1 93 ? -0.866 -25.969 -8.367 1 98.69 93 LEU A N 1
ATOM 691 C CA . LEU A 1 93 ? -1.14 -24.984 -7.332 1 98.69 93 LEU A CA 1
ATOM 692 C C . LEU A 1 93 ? -2.627 -24.938 -6.996 1 98.69 93 LEU A C 1
ATOM 694 O O . LEU A 1 93 ? -3.061 -24.125 -6.172 1 98.69 93 LEU A O 1
ATOM 698 N N . SER A 1 94 ? -3.404 -25.781 -7.582 1 98.75 94 SER A N 1
ATOM 699 C CA . SER A 1 94 ? -4.824 -25.797 -7.25 1 98.75 94 SER A CA 1
ATOM 700 C C . SER A 1 94 ? -5.039 -26.047 -5.758 1 98.75 94 SER A C 1
ATOM 702 O O . SER A 1 94 ? -4.516 -27 -5.199 1 98.75 94 SER A O 1
ATOM 704 N N . GLY A 1 95 ? -5.695 -25.172 -5.102 1 98.69 95 GLY A N 1
ATOM 705 C CA . GLY A 1 95 ? -5.93 -25.266 -3.67 1 98.69 95 GLY A CA 1
ATOM 706 C C . GLY A 1 95 ? -5 -24.391 -2.85 1 98.69 95 GLY A C 1
ATOM 707 O O . GLY A 1 95 ? -5.133 -24.312 -1.626 1 98.69 95 GLY A O 1
ATOM 708 N N . LEU A 1 96 ? -4.078 -23.75 -3.562 1 98.75 96 LEU A N 1
ATOM 709 C CA . LEU A 1 96 ? -3.125 -22.875 -2.891 1 98.75 96 LEU A CA 1
ATOM 710 C C . LEU A 1 96 ? -3.844 -21.906 -1.957 1 98.75 96 LEU A C 1
ATOM 712 O O . LEU A 1 96 ? -4.898 -21.375 -2.305 1 98.75 96 LEU A O 1
ATOM 716 N N . ASP A 1 97 ? -3.209 -21.75 -0.835 1 98.56 97 ASP A N 1
ATOM 717 C CA . ASP A 1 97 ? -3.742 -20.812 0.153 1 98.56 97 ASP A CA 1
ATOM 718 C C . ASP A 1 97 ? -2.84 -19.594 0.297 1 98.56 97 ASP A C 1
ATOM 720 O O . ASP A 1 97 ? -1.613 -19.719 0.315 1 98.56 97 ASP A O 1
ATOM 724 N N . LEU A 1 98 ? -3.441 -18.406 0.24 1 98.75 98 LEU A N 1
ATOM 725 C CA . LEU A 1 98 ? -2.68 -17.188 0.507 1 98.75 98 LEU A CA 1
ATOM 726 C C . LEU A 1 98 ? -3.51 -16.188 1.308 1 98.75 98 LEU A C 1
ATOM 728 O O . LEU A 1 98 ? -4.734 -16.312 1.373 1 98.75 98 LEU A O 1
ATOM 732 N N . ARG A 1 99 ? -2.775 -15.289 1.984 1 98.38 99 ARG A N 1
ATOM 733 C CA . ARG A 1 99 ? -3.377 -14.203 2.756 1 98.38 99 ARG A CA 1
ATOM 734 C C . ARG A 1 99 ? -2.965 -12.844 2.203 1 98.38 99 ARG A C 1
ATOM 736 O O . ARG A 1 99 ? -1.805 -12.648 1.832 1 98.38 99 ARG A O 1
ATOM 743 N N . ILE A 1 100 ? -3.885 -11.984 2.105 1 97.06 100 ILE A N 1
ATOM 744 C CA . ILE A 1 100 ? -3.602 -10.594 1.777 1 97.06 100 ILE A CA 1
ATOM 745 C C . ILE A 1 100 ? -3.381 -9.797 3.061 1 97.06 100 ILE A C 1
ATOM 747 O O . ILE A 1 100 ? -4.289 -9.672 3.889 1 97.06 100 ILE A O 1
ATOM 751 N N . PRO A 1 101 ? -2.236 -9.312 3.211 1 92.38 101 PRO A N 1
ATOM 752 C CA . PRO A 1 101 ? -1.939 -8.617 4.465 1 92.38 101 PRO A CA 1
ATOM 753 C C . PRO A 1 101 ? -2.688 -7.289 4.594 1 92.38 101 PRO A C 1
ATOM 755 O O . PRO A 1 101 ? -3.242 -6.789 3.613 1 92.38 101 PRO A O 1
ATOM 758 N N . ASP A 1 102 ? -2.777 -6.621 5.781 1 76.62 102 ASP A N 1
ATOM 759 C CA . ASP A 1 102 ? -3.48 -5.379 6.09 1 76.62 102 ASP A CA 1
ATOM 760 C C . ASP A 1 102 ? -2.768 -4.176 5.473 1 76.62 102 ASP A C 1
ATOM 762 O O . ASP A 1 102 ? -1.549 -4.199 5.285 1 76.62 102 ASP A O 1
ATOM 766 N N . MET B 1 1 ? -11.523 25.781 14.969 1 86.88 1 MET B N 1
ATOM 767 C CA . MET B 1 1 ? -11 24.438 14.703 1 86.88 1 MET B CA 1
ATOM 768 C C . MET B 1 1 ? -10.523 24.312 13.258 1 86.88 1 MET B C 1
ATOM 770 O O . MET B 1 1 ? -11.148 24.859 12.352 1 86.88 1 MET B O 1
ATOM 774 N N . ALA B 1 2 ? -9.336 23.875 13.008 1 97.38 2 ALA B N 1
ATOM 775 C CA . ALA B 1 2 ? -8.758 23.828 11.664 1 97.38 2 ALA B CA 1
ATOM 776 C C . ALA B 1 2 ? -9.461 22.766 10.805 1 97.38 2 ALA B C 1
ATOM 778 O O . ALA B 1 2 ? -10.234 21.953 11.32 1 97.38 2 ALA B O 1
ATOM 779 N N . THR B 1 3 ? -9.344 22.969 9.508 1 98.69 3 THR B N 1
ATOM 780 C CA . THR B 1 3 ? -9.992 22.031 8.602 1 98.69 3 THR B CA 1
ATOM 781 C C . THR B 1 3 ? -8.992 21.469 7.594 1 98.69 3 THR B C 1
ATOM 783 O O . THR B 1 3 ? -7.918 22.047 7.391 1 98.69 3 THR B O 1
ATOM 786 N N . LEU B 1 4 ? -9.289 20.375 7.043 1 98.81 4 LEU B N 1
ATOM 787 C CA . LEU B 1 4 ? -8.531 19.688 6.004 1 98.81 4 LEU B CA 1
ATOM 788 C C . LEU B 1 4 ? -9.438 19.281 4.848 1 98.81 4 LEU B C 1
ATOM 790 O O . LEU B 1 4 ? -10.5 18.703 5.062 1 98.81 4 LEU B O 1
ATOM 794 N N . LYS B 1 5 ? -9.125 19.703 3.676 1 98.88 5 LYS B N 1
ATOM 795 C CA . LYS B 1 5 ? -9.836 19.266 2.479 1 98.88 5 LYS B CA 1
ATOM 796 C C . LYS B 1 5 ? -9.219 18 1.896 1 98.88 5 LYS B C 1
ATOM 798 O O . LYS B 1 5 ? -8.055 18 1.487 1 98.88 5 LYS B O 1
ATOM 803 N N . VAL B 1 6 ? -9.992 16.922 1.822 1 98.88 6 VAL B N 1
ATOM 804 C CA . VAL B 1 6 ? -9.453 15.617 1.433 1 98.88 6 VAL B CA 1
ATOM 805 C C . VAL B 1 6 ? -10.148 15.125 0.163 1 98.88 6 VAL B C 1
ATOM 807 O O . VAL B 1 6 ? -11.375 15.078 0.101 1 98.88 6 VAL B O 1
ATOM 810 N N . THR B 1 7 ? -9.391 14.812 -0.854 1 98.38 7 THR B N 1
ATOM 811 C CA . THR B 1 7 ? -9.875 14.117 -2.045 1 98.38 7 THR B CA 1
ATOM 812 C C . THR B 1 7 ? -9.445 12.656 -2.033 1 98.38 7 THR B C 1
ATOM 814 O O . THR B 1 7 ? -8.25 12.359 -1.94 1 98.38 7 THR B O 1
ATOM 817 N N . ASP B 1 8 ? -10.398 11.758 -2.084 1 95.56 8 ASP B N 1
ATOM 818 C CA . ASP B 1 8 ? -10.031 10.344 -2.029 1 95.56 8 ASP B CA 1
ATOM 819 C C . ASP B 1 8 ? -9.812 9.781 -3.432 1 95.56 8 ASP B C 1
ATOM 821 O O . ASP B 1 8 ? -9.852 10.516 -4.418 1 95.56 8 ASP B O 1
ATOM 825 N N . ALA B 1 9 ? -9.555 8.492 -3.49 1 89.38 9 ALA B N 1
ATOM 826 C CA . ALA B 1 9 ? -9.18 7.855 -4.75 1 89.38 9 ALA B CA 1
ATOM 827 C C . ALA B 1 9 ? -10.328 7.914 -5.758 1 89.38 9 ALA B C 1
ATOM 829 O O . ALA B 1 9 ? -10.094 7.867 -6.969 1 89.38 9 ALA B O 1
ATOM 830 N N . SER B 1 10 ? -11.508 8.016 -5.332 1 91.31 10 SER B N 1
ATOM 831 C CA . SER B 1 10 ? -12.672 8.086 -6.211 1 91.31 10 SER B CA 1
ATOM 832 C C . SER B 1 10 ? -12.883 9.5 -6.746 1 91.31 10 SER B C 1
ATOM 834 O O . SER B 1 10 ? -13.672 9.711 -7.664 1 91.31 10 SER B O 1
ATOM 836 N N . GLY B 1 11 ? -12.211 10.383 -6.172 1 94.69 11 GLY B N 1
ATOM 837 C CA . GLY B 1 11 ? -12.352 11.773 -6.578 1 94.69 11 GLY B CA 1
ATOM 838 C C . GLY B 1 11 ? -13.305 12.555 -5.691 1 94.69 11 GLY B C 1
ATOM 839 O O . GLY B 1 11 ? -13.469 13.766 -5.871 1 94.69 11 GLY B O 1
ATOM 840 N N . GLU B 1 12 ? -13.875 11.875 -4.727 1 96.62 12 GLU B N 1
ATOM 841 C CA . GLU B 1 12 ? -14.75 12.578 -3.789 1 96.62 12 GLU B CA 1
ATOM 842 C C . GLU B 1 12 ? -13.953 13.492 -2.863 1 96.62 12 GLU B C 1
ATOM 844 O O . GLU B 1 12 ? -12.93 13.078 -2.309 1 96.62 12 GLU B O 1
ATOM 849 N N . CYS B 1 13 ? -14.414 14.703 -2.723 1 97.94 13 CYS B N 1
ATOM 850 C CA . CYS B 1 13 ? -13.75 15.711 -1.906 1 97.94 13 CYS B CA 1
ATOM 851 C C . CYS B 1 13 ? -14.602 16.078 -0.7 1 97.94 13 CYS B C 1
ATOM 853 O O . CYS B 1 13 ? -15.797 16.359 -0.841 1 97.94 13 CYS B O 1
ATOM 855 N N . LYS B 1 14 ? -14.047 16.062 0.548 1 98.31 14 LYS B N 1
ATOM 856 C CA . LYS B 1 14 ? -14.711 16.422 1.794 1 98.31 14 LYS B CA 1
ATOM 857 C C . LYS B 1 14 ? -13.812 17.312 2.654 1 98.31 14 LYS B C 1
ATOM 859 O O . LYS B 1 14 ? -12.586 17.156 2.637 1 98.31 14 LYS B O 1
ATOM 864 N N . VAL B 1 15 ? -14.484 18.188 3.291 1 98.75 15 VAL B N 1
ATOM 865 C CA . VAL B 1 15 ? -13.797 18.969 4.309 1 98.75 15 VAL B CA 1
ATOM 866 C C . VAL B 1 15 ? -14.031 18.344 5.688 1 98.75 15 VAL B C 1
ATOM 868 O O . VAL B 1 15 ? -15.18 18.109 6.078 1 98.75 15 VAL B O 1
ATOM 871 N N . ILE B 1 16 ? -12.992 18.109 6.363 1 98.62 16 ILE B N 1
ATOM 872 C CA . ILE B 1 16 ? -13.117 17.484 7.676 1 98.62 16 ILE B CA 1
ATOM 873 C C . ILE B 1 16 ? -12.461 18.375 8.734 1 98.62 16 ILE B C 1
ATOM 875 O O . ILE B 1 16 ? -11.648 19.234 8.406 1 98.62 16 ILE B O 1
ATOM 879 N N . GLU B 1 17 ? -12.852 18.078 9.992 1 98.38 17 GLU B N 1
ATOM 880 C CA . GLU B 1 17 ? -12.172 18.734 11.102 1 98.38 17 GLU B CA 1
ATOM 881 C C . GLU B 1 17 ? -10.758 18.188 11.281 1 98.38 17 GLU B C 1
ATOM 883 O O . GLU B 1 17 ? -10.539 16.984 11.188 1 98.38 17 GLU B O 1
ATOM 888 N N . ALA B 1 18 ? -9.867 19.109 11.578 1 98.69 18 ALA B N 1
ATOM 889 C CA . ALA B 1 18 ? -8.469 18.75 11.758 1 98.69 18 ALA B CA 1
ATOM 890 C C . ALA B 1 18 ? -7.902 19.359 13.047 1 98.69 18 ALA B C 1
ATOM 892 O O . ALA B 1 18 ? -7.723 20.562 13.141 1 98.69 18 ALA B O 1
ATOM 893 N N . LYS B 1 19 ? -7.633 18.469 14.031 1 98.06 19 LYS B N 1
ATOM 894 C CA . LYS B 1 19 ? -7.129 18.938 15.312 1 98.06 19 LYS B CA 1
ATOM 895 C C . LYS B 1 19 ? -5.668 19.375 15.211 1 98.06 19 LYS B C 1
ATOM 897 O O . LYS B 1 19 ? -4.816 18.609 14.766 1 98.06 19 LYS B O 1
ATOM 902 N N . VAL B 1 20 ? -5.488 20.609 15.586 1 98.25 20 VAL B N 1
ATOM 903 C CA . VAL B 1 20 ? -4.129 21.141 15.641 1 98.25 20 VAL B CA 1
ATOM 904 C C . VAL B 1 20 ? -3.285 20.312 16.594 1 98.25 20 VAL B C 1
ATOM 906 O O . VAL B 1 20 ? -3.746 19.938 17.688 1 98.25 20 VAL B O 1
ATOM 909 N N . GLY B 1 21 ? -2.039 19.984 16.156 1 98.25 21 GLY B N 1
ATOM 910 C CA . GLY B 1 21 ? -1.143 19.203 16.984 1 98.25 21 GLY B CA 1
ATOM 911 C C . GLY B 1 21 ? -1.08 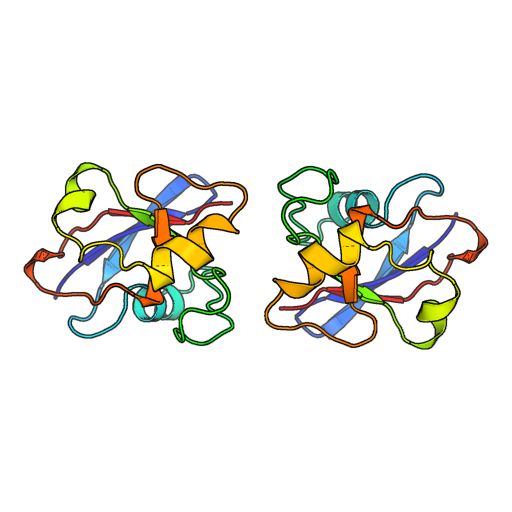17.75 16.594 1 98.25 21 GLY B C 1
ATOM 912 O O . GLY B 1 21 ? -0.133 17.047 16.938 1 98.25 21 GLY B O 1
ATOM 913 N N . LEU B 1 22 ? -2.092 17.281 15.891 1 98.31 22 LEU B N 1
ATOM 914 C CA . LEU B 1 22 ? -2.072 15.922 15.367 1 98.31 22 LEU B CA 1
ATOM 915 C C . LEU B 1 22 ? -1.438 15.883 13.9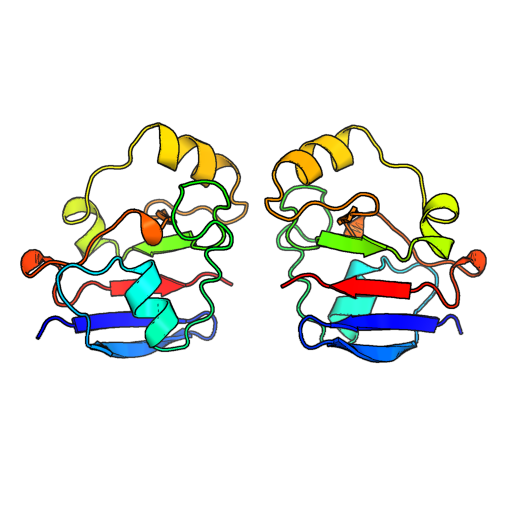77 1 98.31 22 LEU B C 1
ATOM 917 O O . LEU B 1 22 ? -1.477 16.875 13.25 1 98.31 22 LEU B O 1
ATOM 921 N N . SER B 1 23 ? -0.784 14.727 13.664 1 98.75 23 SER B N 1
ATOM 922 C CA . SER B 1 23 ? -0.302 14.547 12.305 1 98.75 23 SER B CA 1
ATOM 923 C C . SER B 1 23 ? -1.461 14.406 11.32 1 98.75 23 SER B C 1
ATOM 925 O O . SER B 1 23 ? -2.559 13.992 11.703 1 98.75 23 SER B O 1
ATOM 927 N N . LEU B 1 24 ? -1.176 14.75 10.078 1 98.81 24 LEU B N 1
ATOM 928 C CA . LEU B 1 24 ? -2.188 14.531 9.047 1 98.81 24 LEU B CA 1
ATOM 929 C C . LEU B 1 24 ? -2.588 13.062 8.984 1 98.81 24 LEU B C 1
ATOM 931 O O . LEU B 1 24 ? -3.752 12.742 8.734 1 98.81 24 LEU B O 1
ATOM 935 N N . MET B 1 25 ? -1.647 12.148 9.195 1 98.75 25 MET B N 1
ATOM 936 C CA . MET B 1 25 ? -1.938 10.719 9.211 1 98.75 25 MET B CA 1
ATOM 937 C C . MET B 1 25 ? -2.984 10.391 10.273 1 98.75 25 MET B C 1
ATOM 939 O O . MET B 1 25 ? -3.965 9.703 9.984 1 98.75 25 MET B O 1
ATOM 943 N N . GLU B 1 26 ? -2.779 10.898 11.516 1 98.38 26 GLU B N 1
ATOM 944 C CA . GLU B 1 26 ? -3.719 10.648 12.602 1 98.38 26 GLU B CA 1
ATOM 945 C C . GLU B 1 26 ? -5.098 11.211 12.281 1 98.38 26 GLU B C 1
ATOM 947 O O . GLU B 1 26 ? -6.117 10.562 12.531 1 98.38 26 GLU B O 1
ATOM 952 N N . ILE B 1 27 ? -5.133 12.383 11.75 1 98.62 27 ILE B N 1
ATOM 953 C CA . ILE B 1 27 ? -6.379 13.062 11.391 1 98.62 27 ILE B CA 1
ATOM 954 C C . ILE B 1 27 ? -7.129 12.25 10.344 1 98.62 27 ILE B C 1
ATOM 956 O O . ILE B 1 27 ? -8.328 11.992 10.484 1 98.62 27 ILE B O 1
ATOM 960 N N . LEU B 1 28 ? -6.41 11.812 9.32 1 98.44 28 LEU B N 1
ATOM 961 C CA . LEU B 1 28 ? -7.016 11.047 8.234 1 98.44 28 LEU B CA 1
ATOM 962 C C . LEU B 1 28 ? -7.52 9.695 8.742 1 98.44 28 LEU B C 1
ATOM 964 O O . LEU B 1 28 ? -8.625 9.273 8.398 1 98.44 28 LEU B O 1
ATOM 968 N N . ARG B 1 29 ? -6.75 9.117 9.562 1 97.38 29 ARG B N 1
ATOM 969 C CA . ARG B 1 29 ? -7.145 7.82 10.109 1 97.38 29 ARG B CA 1
ATOM 970 C C . ARG B 1 29 ? -8.391 7.949 10.984 1 97.38 29 ARG B C 1
ATOM 972 O O . ARG B 1 29 ? -9.312 7.137 10.883 1 97.38 29 ARG B O 1
ATOM 979 N N . GLU B 1 30 ? -8.414 8.93 11.781 1 97.25 30 GLU B N 1
ATOM 980 C CA . GLU B 1 30 ? -9.562 9.164 12.648 1 97.25 30 GLU B CA 1
ATOM 981 C C . GLU B 1 30 ? -10.828 9.414 11.828 1 97.25 30 GLU B C 1
ATOM 983 O O . GLU B 1 30 ? -11.922 9.031 12.242 1 97.25 30 GLU B O 1
ATOM 988 N N . ALA B 1 31 ? -10.656 9.984 10.703 1 97.69 31 ALA B N 1
ATOM 989 C CA . ALA B 1 31 ? -11.789 10.32 9.844 1 97.69 31 ALA B CA 1
ATOM 990 C C . ALA B 1 31 ? -12.188 9.133 8.977 1 97.69 31 ALA B C 1
ATOM 992 O O . ALA B 1 31 ? -13.125 9.227 8.18 1 97.69 31 ALA B O 1
ATOM 993 N N . GLY B 1 32 ? -11.414 8.008 8.992 1 95.75 32 GLY B N 1
ATOM 994 C CA . GLY B 1 32 ? -11.805 6.777 8.32 1 95.75 32 GLY B CA 1
ATOM 995 C C . GLY B 1 32 ? -11.195 6.633 6.941 1 95.75 32 GLY B C 1
ATOM 996 O O . GLY B 1 32 ? -11.57 5.742 6.18 1 95.75 32 GLY B O 1
ATOM 997 N N . TYR B 1 33 ? -10.258 7.504 6.605 1 96.44 33 TYR B N 1
ATOM 998 C CA . TYR B 1 33 ? -9.602 7.391 5.309 1 96.44 33 TYR B CA 1
ATOM 999 C C . TYR B 1 33 ? -8.562 6.27 5.316 1 96.44 33 TYR B C 1
ATOM 1001 O O . TYR B 1 33 ? -7.988 5.957 6.363 1 96.44 33 TYR B O 1
ATOM 1009 N N . PRO B 1 34 ? -8.391 5.672 4.164 1 92.31 34 PRO B N 1
ATOM 1010 C CA . PRO B 1 34 ? -7.527 4.492 4.074 1 92.31 34 PRO B CA 1
ATOM 1011 C C . PRO B 1 34 ? -6.043 4.848 3.998 1 92.31 34 PRO B C 1
ATOM 1013 O O . PRO B 1 34 ? -5.352 4.426 3.068 1 92.31 34 PRO B O 1
ATOM 1016 N N . VAL B 1 35 ? -5.527 5.555 4.945 1 94.69 35 VAL B N 1
ATOM 1017 C CA . VAL B 1 35 ? -4.098 5.785 5.129 1 94.69 35 VAL B CA 1
ATOM 1018 C C . VAL B 1 35 ? -3.547 4.809 6.168 1 94.69 35 VAL B C 1
ATOM 1020 O O . VAL B 1 35 ? -3.83 4.934 7.359 1 94.69 35 VAL B O 1
ATOM 1023 N N . ALA B 1 36 ? -2.893 3.822 5.773 1 90.5 36 ALA B N 1
ATOM 1024 C CA . ALA B 1 36 ? -2.51 2.695 6.621 1 90.5 36 ALA B CA 1
ATOM 1025 C C . ALA B 1 36 ? -1.503 3.125 7.684 1 90.5 36 ALA B C 1
ATOM 1027 O O . ALA B 1 36 ? -1.759 2.984 8.883 1 90.5 36 ALA B O 1
ATOM 1028 N N . GLY B 1 37 ? -0.398 3.793 7.184 1 93.38 37 GLY B N 1
ATOM 1029 C CA . GLY B 1 37 ? 0.621 4.113 8.172 1 93.38 37 GLY B CA 1
ATOM 1030 C C . GLY B 1 37 ? 1.06 2.914 8.992 1 93.38 37 GLY B C 1
ATOM 1031 O O . GLY B 1 37 ? 1.053 2.961 10.219 1 93.38 37 GLY B O 1
ATOM 1032 N N . GLU B 1 38 ? 1.468 1.92 8.383 1 91.06 38 GLU B N 1
ATOM 1033 C CA . GLU B 1 38 ? 1.739 0.637 9.023 1 91.06 38 GLU B CA 1
ATOM 1034 C C . GLU B 1 38 ? 2.828 0.771 10.086 1 91.06 38 GLU B C 1
ATOM 1036 O O . GLU B 1 38 ? 2.818 0.053 11.086 1 91.06 38 GLU B O 1
ATOM 1041 N N . CYS B 1 39 ? 3.652 1.741 9.953 1 94.38 39 CYS B N 1
ATOM 1042 C CA . CYS B 1 39 ? 4.77 1.892 10.875 1 94.38 39 CYS B CA 1
ATOM 1043 C C . CYS B 1 39 ? 4.414 2.844 12.016 1 94.38 39 CYS B C 1
ATOM 1045 O O . CYS B 1 39 ? 5.242 3.119 12.883 1 94.38 39 CYS B O 1
ATOM 1047 N N . ASN B 1 40 ? 3.211 3.379 11.914 1 95.62 40 ASN B N 1
ATOM 1048 C CA . ASN B 1 40 ? 2.67 4.297 12.914 1 95.62 40 ASN B CA 1
ATOM 1049 C C . ASN B 1 40 ? 3.484 5.586 12.984 1 95.62 40 ASN B C 1
ATOM 1051 O O . ASN B 1 40 ? 3.783 6.078 14.078 1 95.62 40 ASN B O 1
ATOM 1055 N N . GLY B 1 41 ? 3.881 6 11.82 1 96.44 41 GLY B N 1
ATOM 1056 C CA . GLY B 1 41 ? 4.469 7.324 11.711 1 96.44 41 GLY B CA 1
ATOM 1057 C C . GLY B 1 41 ? 5.969 7.336 11.938 1 96.44 41 GLY B C 1
ATOM 1058 O O . GLY B 1 41 ? 6.562 8.398 12.141 1 96.44 41 GLY B O 1
ATOM 1059 N N . SER B 1 42 ? 6.645 6.207 11.898 1 95.38 42 SER B N 1
ATOM 1060 C CA . SER B 1 42 ? 8.078 6.113 12.172 1 95.38 42 SER B CA 1
ATOM 1061 C C . SER B 1 42 ? 8.898 6.273 10.898 1 95.38 42 SER B C 1
ATOM 1063 O O . SER B 1 42 ? 10.055 5.859 10.844 1 95.38 42 SER B O 1
ATOM 1065 N N . LEU B 1 43 ? 8.305 6.785 9.898 1 95 43 LEU B N 1
ATOM 1066 C CA . LEU B 1 43 ? 9.016 7.047 8.648 1 95 43 LEU B CA 1
ATOM 1067 C C . LEU B 1 43 ? 9.711 5.785 8.141 1 95 43 LEU B C 1
ATOM 1069 O O . LEU B 1 43 ? 10.898 5.812 7.828 1 95 43 LEU B O 1
ATOM 1073 N N . ALA B 1 44 ? 8.805 4.699 7.883 1 92.19 44 ALA B N 1
ATOM 1074 C CA . ALA B 1 44 ? 9.453 3.447 7.5 1 92.19 44 ALA B CA 1
ATOM 1075 C C . ALA B 1 44 ? 8.633 2.697 6.457 1 92.19 44 ALA B C 1
ATOM 1077 O O . ALA B 1 44 ? 9.125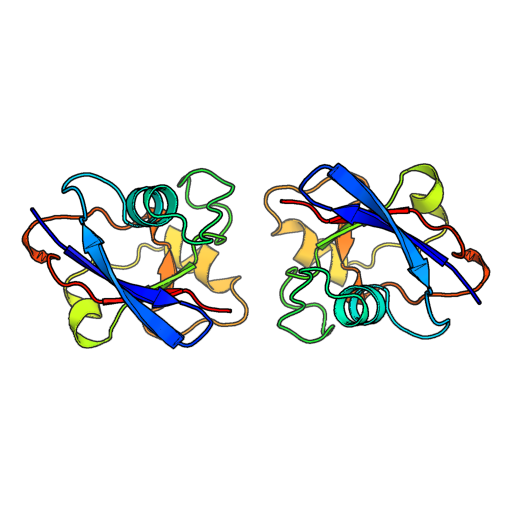 1.758 5.828 1 92.19 44 ALA B O 1
ATOM 1078 N N . CYS B 1 45 ? 7.391 3.076 6.109 1 92.31 45 CYS B N 1
ATOM 1079 C CA . CYS B 1 45 ? 6.57 2.145 5.348 1 92.31 45 CYS B CA 1
ATOM 1080 C C . CYS B 1 45 ? 6.047 2.797 4.074 1 92.31 45 CYS B C 1
ATOM 1082 O O . CYS B 1 45 ? 5.645 2.105 3.135 1 92.31 45 CYS B O 1
ATOM 1084 N N . ALA B 1 46 ? 5.855 4.098 4.074 1 92.5 46 ALA B N 1
ATOM 1085 C CA . ALA B 1 46 ? 5.355 4.914 2.969 1 92.5 46 ALA B CA 1
ATOM 1086 C C . ALA B 1 46 ? 3.861 4.688 2.754 1 92.5 46 ALA B C 1
ATOM 1088 O O . ALA B 1 46 ? 3.277 5.223 1.808 1 92.5 46 ALA B O 1
ATOM 1089 N N . THR B 1 47 ? 3.186 3.887 3.646 1 92.62 47 THR B N 1
ATOM 1090 C CA . THR B 1 47 ? 1.78 3.566 3.422 1 92.62 47 THR B CA 1
ATOM 1091 C C . THR B 1 47 ? 0.885 4.723 3.859 1 92.62 47 THR B C 1
ATOM 1093 O O . THR B 1 47 ? -0.342 4.602 3.85 1 92.62 47 THR B O 1
ATOM 1096 N N . CYS B 1 48 ? 1.514 5.773 4.172 1 96.44 48 CYS B N 1
ATOM 1097 C CA . CYS B 1 48 ? 0.776 6.996 4.465 1 96.44 48 CYS B CA 1
ATOM 1098 C C . CYS B 1 48 ? 1.027 8.055 3.396 1 96.44 48 CYS B C 1
ATOM 1100 O O . CYS B 1 48 ? 0.938 9.25 3.67 1 96.44 48 CYS B O 1
ATOM 1102 N N . HIS B 1 49 ? 1.339 7.66 2.299 1 97.25 49 HIS B N 1
ATOM 1103 C CA . HIS B 1 49 ? 1.624 8.523 1.16 1 97.25 49 HIS B CA 1
ATOM 1104 C C . HIS B 1 49 ? 0.395 9.336 0.763 1 97.25 49 HIS B C 1
ATOM 1106 O O . HIS B 1 49 ? -0.706 8.789 0.656 1 97.25 49 HIS B O 1
ATOM 1112 N N . VAL B 1 50 ? 0.552 10.664 0.597 1 98.56 50 VAL B N 1
ATOM 1113 C CA . VAL B 1 50 ? -0.484 11.57 0.11 1 98.56 50 VAL B CA 1
ATOM 1114 C C . VAL B 1 50 ? 0.122 12.57 -0.869 1 98.56 50 VAL B C 1
ATOM 1116 O O . VAL B 1 50 ? 1.346 12.656 -1.001 1 98.56 50 VAL B O 1
ATOM 1119 N N . ILE B 1 51 ? -0.745 13.297 -1.523 1 98.69 51 ILE B N 1
ATOM 1120 C CA . ILE B 1 51 ? -0.339 14.383 -2.41 1 98.69 51 ILE B CA 1
ATOM 1121 C C . ILE B 1 51 ? -0.864 15.711 -1.874 1 98.69 51 ILE B C 1
ATOM 1123 O O . ILE B 1 51 ? -2.076 15.898 -1.741 1 98.69 51 ILE B O 1
ATOM 1127 N N . ILE B 1 52 ? -0.003 16.562 -1.573 1 98.88 52 ILE B N 1
ATOM 1128 C CA . ILE B 1 52 ? -0.362 17.875 -1.064 1 98.88 52 ILE B CA 1
ATOM 1129 C C . ILE B 1 52 ? -0.784 18.781 -2.223 1 98.88 52 ILE B C 1
ATOM 1131 O O . ILE B 1 52 ? -0.158 18.781 -3.285 1 98.88 52 ILE B O 1
ATOM 1135 N N . GLY B 1 53 ? -1.899 19.516 -2.043 1 98.69 53 GLY B N 1
ATOM 1136 C CA . GLY B 1 53 ? -2.254 20.5 -3.049 1 98.69 53 GLY B CA 1
ATOM 1137 C C . GLY B 1 53 ? -1.127 21.469 -3.363 1 98.69 53 GLY B C 1
ATOM 1138 O O . GLY B 1 53 ? -0.382 21.875 -2.467 1 98.69 53 GLY B O 1
ATOM 1139 N N . GLU B 1 54 ? -1.03 21.844 -4.586 1 98.38 54 GLU B N 1
ATOM 1140 C CA . GLU B 1 54 ? 0.079 22.672 -5.047 1 98.38 54 GLU B CA 1
ATOM 1141 C C . GLU B 1 54 ? 0.144 23.984 -4.277 1 98.38 54 GLU B C 1
ATOM 1143 O O . GLU B 1 54 ? 1.229 24.438 -3.92 1 98.38 54 GLU B O 1
ATOM 1148 N N . ALA B 1 55 ? -0.956 24.578 -3.984 1 98.25 55 ALA B N 1
ATOM 1149 C CA . ALA B 1 55 ? -1.026 25.875 -3.318 1 98.25 55 ALA B CA 1
ATOM 1150 C C . ALA B 1 55 ? -0.523 25.781 -1.881 1 98.25 55 ALA B C 1
ATOM 1152 O O . ALA B 1 55 ? -0.244 26.797 -1.247 1 98.25 55 ALA B O 1
ATOM 1153 N N . TRP B 1 56 ? -0.386 24.578 -1.416 1 98.69 56 TRP B N 1
ATOM 1154 C CA . TRP B 1 56 ? -0.053 24.359 -0.011 1 98.69 56 TRP B CA 1
ATOM 1155 C C . TRP B 1 56 ? 1.361 23.812 0.138 1 98.69 56 TRP B C 1
ATOM 1157 O O . TRP B 1 56 ? 1.884 23.719 1.251 1 98.69 56 TRP B O 1
ATOM 1167 N N . ALA B 1 57 ? 2.008 23.484 -0.964 1 97.94 57 ALA B N 1
ATOM 1168 C CA . ALA B 1 57 ? 3.277 22.75 -0.965 1 97.94 57 ALA B CA 1
ATOM 1169 C C . ALA B 1 57 ? 4.344 23.516 -0.187 1 97.94 57 ALA B C 1
ATOM 1171 O O . ALA B 1 57 ? 5.18 22.922 0.493 1 97.94 57 ALA B O 1
ATOM 1172 N N . ASP B 1 58 ? 4.27 24.859 -0.216 1 97.5 58 ASP B N 1
ATOM 1173 C CA . ASP B 1 58 ? 5.289 25.672 0.436 1 97.5 58 ASP B CA 1
ATOM 1174 C C . ASP B 1 58 ? 4.922 25.953 1.893 1 97.5 58 ASP B C 1
ATOM 1176 O O . ASP B 1 58 ? 5.707 26.547 2.633 1 97.5 58 ASP B O 1
ATOM 1180 N N . LYS B 1 59 ? 3.791 25.531 2.271 1 98.25 59 LYS B N 1
ATOM 1181 C CA . LYS B 1 59 ? 3.326 25.828 3.623 1 98.25 59 LYS B CA 1
ATOM 1182 C C . LYS B 1 59 ? 3.57 24.641 4.559 1 98.25 59 LYS B C 1
ATOM 1184 O O . LYS B 1 59 ? 3.537 24.797 5.781 1 98.25 59 LYS B O 1
ATOM 1189 N N . VAL B 1 60 ? 3.777 23.422 3.969 1 98.69 60 VAL B N 1
ATOM 1190 C CA . VAL B 1 60 ? 4.113 22.266 4.801 1 98.69 60 VAL B CA 1
ATOM 1191 C C . VAL B 1 60 ? 5.621 22.234 5.047 1 98.69 60 VAL B C 1
ATOM 1193 O O . VAL B 1 60 ? 6.391 22.875 4.324 1 98.69 60 VAL B O 1
ATOM 1196 N N . PRO B 1 61 ? 6 21.547 6.117 1 98.19 61 PRO B N 1
ATOM 1197 C CA . PRO B 1 61 ? 7.441 21.469 6.375 1 98.19 61 PRO B CA 1
ATOM 1198 C C . PRO B 1 61 ? 8.227 20.906 5.195 1 98.19 61 PRO B C 1
ATOM 1200 O O . PRO B 1 61 ? 7.715 20.047 4.469 1 98.19 61 PRO B O 1
ATOM 1203 N N . GLU B 1 62 ? 9.438 21.344 5.086 1 97.75 62 GLU B N 1
ATOM 1204 C CA . GLU B 1 62 ? 10.305 20.875 4.004 1 97.75 62 GLU B CA 1
ATOM 1205 C C . GLU B 1 62 ? 10.555 19.375 4.109 1 97.75 62 GLU B C 1
ATOM 1207 O O . GLU B 1 62 ? 10.617 18.828 5.211 1 97.75 62 GLU B O 1
ATOM 1212 N N . LEU B 1 63 ? 10.727 18.797 2.936 1 97.12 63 LEU B N 1
ATOM 1213 C CA . LEU B 1 63 ? 11.102 17.391 2.861 1 97.12 63 LEU B CA 1
ATOM 1214 C C . LEU B 1 63 ? 12.453 17.156 3.525 1 97.12 63 LEU B C 1
ATOM 1216 O O . LEU B 1 63 ? 13.422 17.859 3.246 1 97.12 63 LEU B O 1
ATOM 1220 N N . THR B 1 64 ? 12.469 16.25 4.469 1 97.88 64 THR B N 1
ATOM 1221 C CA . THR B 1 64 ? 13.766 15.82 4.988 1 97.88 64 THR B CA 1
ATOM 1222 C C . THR B 1 64 ? 14.398 14.773 4.078 1 97.88 64 THR B C 1
ATOM 1224 O O . THR B 1 64 ? 13.703 14.141 3.273 1 97.88 64 THR B O 1
ATOM 1227 N N . ASP B 1 65 ? 15.703 14.547 4.266 1 98 65 ASP B N 1
ATOM 1228 C CA . ASP B 1 65 ? 16.391 13.516 3.498 1 98 65 ASP B CA 1
ATOM 1229 C C . ASP B 1 65 ? 15.805 12.141 3.779 1 98 65 ASP B C 1
ATOM 1231 O O . ASP B 1 65 ? 15.656 11.32 2.867 1 98 65 ASP B O 1
ATOM 1235 N N . GLU B 1 66 ? 15.531 11.938 4.961 1 97.25 66 GLU B N 1
ATOM 1236 C CA . GLU B 1 66 ? 14.977 10.648 5.359 1 97.25 66 GLU B CA 1
ATOM 1237 C C . GLU B 1 66 ? 13.633 10.398 4.691 1 97.25 66 GLU B C 1
ATOM 1239 O O . GLU B 1 66 ? 13.398 9.32 4.133 1 97.25 66 GLU B O 1
ATOM 1244 N N . GLU B 1 67 ? 12.742 11.352 4.707 1 98.31 67 GLU B N 1
ATOM 1245 C CA . GLU B 1 67 ? 11.438 11.211 4.07 1 98.31 67 GLU B CA 1
ATOM 1246 C C . GLU B 1 67 ? 11.578 11.008 2.564 1 98.31 67 GLU B C 1
ATOM 1248 O O . GLU B 1 67 ? 10.875 10.18 1.974 1 98.31 67 GLU B O 1
ATOM 1253 N N . GLU B 1 68 ? 12.5 11.766 1.987 1 97.56 68 GLU B N 1
ATOM 1254 C CA . GLU B 1 68 ? 12.742 11.648 0.552 1 97.56 68 GLU B CA 1
ATOM 1255 C C . GLU B 1 68 ? 13.18 10.227 0.182 1 97.56 68 GLU B C 1
ATOM 1257 O O .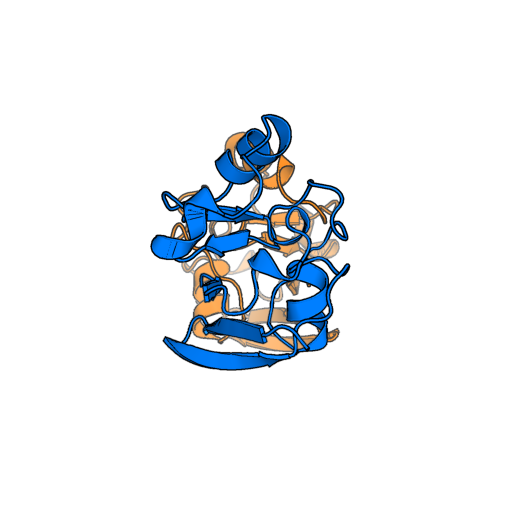 GLU B 1 68 ? 12.742 9.688 -0.836 1 97.56 68 GLU B O 1
ATOM 1262 N N . ASP B 1 69 ? 14.062 9.664 0.991 1 95.38 69 ASP B N 1
ATOM 1263 C CA . ASP B 1 69 ? 14.523 8.305 0.744 1 95.38 69 ASP B CA 1
ATOM 1264 C C . ASP B 1 69 ? 13.352 7.328 0.681 1 95.38 69 ASP B C 1
ATOM 1266 O O . ASP B 1 69 ? 13.312 6.453 -0.185 1 95.38 69 ASP B O 1
ATOM 1270 N N . ILE B 1 70 ? 12.383 7.43 1.576 1 95.81 70 ILE B N 1
ATOM 1271 C CA . ILE B 1 70 ? 11.227 6.543 1.624 1 95.81 70 ILE B CA 1
ATOM 1272 C C . ILE B 1 70 ? 10.305 6.828 0.436 1 95.81 70 ILE B C 1
ATOM 1274 O O . ILE B 1 70 ? 9.828 5.902 -0.223 1 95.81 70 ILE B O 1
ATOM 1278 N N . LEU B 1 71 ? 10.102 8.148 0.113 1 96.31 71 LEU B N 1
ATOM 1279 C CA . LEU B 1 71 ? 9.25 8.531 -1.009 1 96.31 71 LEU B CA 1
ATOM 1280 C C . LEU B 1 71 ? 9.797 7.977 -2.32 1 96.31 71 LEU B C 1
ATOM 1282 O O . LEU B 1 71 ? 9.031 7.66 -3.232 1 96.31 71 LEU B O 1
ATOM 1286 N N . ASP B 1 72 ? 11.086 7.758 -2.365 1 93.5 72 ASP B N 1
ATOM 1287 C CA . ASP B 1 72 ? 11.727 7.242 -3.572 1 93.5 72 ASP B CA 1
ATOM 1288 C C . ASP B 1 72 ? 11.305 5.801 -3.846 1 93.5 72 ASP B C 1
ATOM 1290 O O . ASP B 1 72 ? 11.523 5.281 -4.941 1 93.5 72 ASP B O 1
ATOM 1294 N N . THR B 1 73 ? 10.703 5.148 -2.924 1 90.62 73 THR B N 1
ATOM 1295 C CA . THR B 1 73 ? 10.273 3.762 -3.092 1 90.62 73 THR B CA 1
ATOM 1296 C C . THR B 1 73 ? 8.82 3.693 -3.557 1 90.62 73 THR B C 1
ATOM 1298 O O . THR B 1 73 ? 8.328 2.619 -3.904 1 90.62 73 THR B O 1
ATOM 1301 N N . VAL B 1 74 ? 8.164 4.809 -3.541 1 91.5 74 VAL B N 1
ATOM 1302 C CA . VAL B 1 74 ? 6.754 4.879 -3.924 1 91.5 74 VAL B CA 1
ATOM 1303 C C . VAL B 1 74 ? 6.633 4.867 -5.445 1 91.5 74 VAL B C 1
ATOM 1305 O O . VAL B 1 74 ? 7.359 5.582 -6.141 1 91.5 74 VAL B O 1
ATOM 1308 N N . PHE B 1 75 ? 5.82 4.008 -6.059 1 86.38 75 PHE B N 1
ATOM 1309 C CA . PHE B 1 75 ? 5.676 3.836 -7.5 1 86.38 75 PHE B CA 1
ATOM 1310 C C . PHE B 1 75 ? 4.965 5.035 -8.117 1 86.38 75 PHE B C 1
ATOM 1312 O O . PHE B 1 75 ? 5.375 5.527 -9.172 1 86.38 75 PHE B O 1
ATOM 1319 N N . ASN B 1 76 ? 3.934 5.723 -7.539 1 89.88 76 ASN B N 1
ATOM 1320 C CA . ASN B 1 76 ? 3.154 6.824 -8.094 1 89.88 76 ASN B CA 1
ATOM 1321 C C . ASN B 1 76 ? 3.488 8.148 -7.422 1 89.88 76 ASN B C 1
ATOM 1323 O O . ASN B 1 76 ? 2.59 8.898 -7.035 1 89.88 76 ASN B O 1
ATOM 1327 N N . LEU B 1 77 ? 4.77 8.352 -7.457 1 95.19 77 LEU B N 1
ATOM 1328 C CA . LEU B 1 77 ? 5.258 9.586 -6.852 1 95.19 77 LEU B CA 1
ATOM 1329 C C . LEU B 1 77 ? 4.883 10.797 -7.703 1 95.19 77 LEU B C 1
ATOM 1331 O O . LEU B 1 77 ? 4.973 10.742 -8.93 1 95.19 77 LEU B O 1
ATOM 1335 N N . GLU B 1 78 ? 4.441 11.859 -7.078 1 96.19 78 GLU B N 1
ATOM 1336 C CA . GLU B 1 78 ? 4.188 13.148 -7.723 1 96.19 78 GLU B CA 1
ATOM 1337 C C . GLU B 1 78 ? 5.023 14.25 -7.086 1 96.19 78 GLU B C 1
ATOM 1339 O O . GLU B 1 78 ? 5.68 14.039 -6.066 1 96.19 78 GLU B O 1
ATOM 1344 N N . GLU B 1 79 ? 5.016 15.445 -7.645 1 96.94 79 GLU B N 1
ATOM 1345 C CA . GLU B 1 79 ? 5.871 16.547 -7.23 1 96.94 79 GLU B CA 1
ATOM 1346 C C . GLU B 1 79 ? 5.613 16.938 -5.777 1 96.94 79 GLU B C 1
ATOM 1348 O O . GLU B 1 79 ? 6.547 17.281 -5.047 1 96.94 79 GLU B O 1
ATOM 1353 N N . THR B 1 80 ? 4.352 16.875 -5.324 1 98.5 80 THR B N 1
ATOM 1354 C CA . THR B 1 80 ? 4.02 17.328 -3.979 1 98.5 80 THR B CA 1
ATOM 1355 C C . THR B 1 80 ? 3.676 16.141 -3.076 1 98.5 80 THR B C 1
ATOM 1357 O O . THR B 1 80 ? 2.947 16.297 -2.094 1 98.5 80 THR B O 1
ATOM 1360 N N . SER B 1 81 ? 4.242 14.922 -3.441 1 98.38 81 SER B N 1
ATOM 1361 C CA . SER B 1 81 ? 4.07 13.742 -2.602 1 98.38 81 SER B CA 1
ATOM 1362 C C . SER B 1 81 ? 4.699 13.945 -1.227 1 98.38 81 SER B C 1
ATOM 1364 O O . SER B 1 81 ? 5.785 14.523 -1.113 1 98.38 81 SER B O 1
ATOM 1366 N N . ARG B 1 82 ? 4.062 13.609 -0.178 1 98.69 82 ARG B N 1
ATOM 1367 C CA . ARG B 1 82 ? 4.543 13.625 1.2 1 98.69 82 ARG B CA 1
ATOM 1368 C C . ARG B 1 82 ? 4.066 12.383 1.955 1 98.69 82 ARG B C 1
ATOM 1370 O O . ARG B 1 82 ? 3.129 11.711 1.524 1 98.69 82 ARG B O 1
ATOM 1377 N N . LEU B 1 83 ? 4.73 12.023 2.947 1 98.56 83 LEU B N 1
ATOM 1378 C CA . LEU B 1 83 ? 4.199 11.133 3.975 1 98.56 83 LEU B CA 1
ATOM 1379 C C . LEU B 1 83 ? 3.447 11.922 5.043 1 98.56 83 LEU B C 1
ATOM 1381 O O . LEU B 1 83 ? 4.039 12.742 5.746 1 98.56 83 LEU B O 1
ATOM 1385 N N . CYS B 1 84 ? 2.211 11.68 5.141 1 98.75 84 CYS B N 1
ATOM 1386 C CA . CYS B 1 84 ? 1.369 12.547 5.957 1 98.75 84 CYS B CA 1
ATOM 1387 C C . CYS B 1 84 ? 1.665 12.352 7.441 1 98.75 84 CYS B C 1
ATOM 1389 O O . CYS B 1 84 ? 1.296 13.188 8.266 1 98.75 84 CYS B O 1
ATOM 1391 N N . CYS B 1 85 ? 2.352 11.289 7.84 1 98.75 85 CYS B N 1
ATOM 1392 C CA . CYS B 1 85 ? 2.783 11.109 9.227 1 98.75 85 CYS B CA 1
ATOM 1393 C C . CYS B 1 85 ? 3.832 12.148 9.602 1 98.75 85 CYS B C 1
ATOM 1395 O O . CYS B 1 85 ? 4.07 12.398 10.789 1 98.75 85 CYS B O 1
ATOM 1397 N N . GLN B 1 86 ? 4.434 12.836 8.578 1 98.5 86 GLN B N 1
ATOM 1398 C CA . GLN B 1 86 ? 5.52 13.781 8.836 1 98.5 86 GLN B CA 1
ATOM 1399 C C . GLN B 1 86 ? 5 15.211 8.891 1 98.5 86 GLN B C 1
ATOM 1401 O O . GLN B 1 86 ? 5.781 16.156 9.055 1 98.5 86 GLN B O 1
ATOM 1406 N N . ILE B 1 87 ? 3.766 15.461 8.781 1 98.75 87 ILE B N 1
ATOM 1407 C CA . ILE B 1 87 ? 3.195 16.797 8.758 1 98.75 87 ILE B CA 1
ATOM 1408 C C . ILE B 1 87 ? 2.205 16.969 9.906 1 98.75 87 ILE B C 1
ATOM 1410 O O . ILE B 1 87 ? 1.186 16.281 9.961 1 98.75 87 ILE B O 1
ATOM 1414 N N . LEU B 1 88 ? 2.504 17.859 10.773 1 98.62 88 LEU B N 1
ATOM 1415 C CA . LEU B 1 88 ? 1.609 18.172 11.875 1 98.62 88 LEU B CA 1
ATOM 1416 C C . LEU B 1 88 ? 0.677 19.328 11.508 1 98.62 88 LEU B C 1
ATOM 1418 O O . LEU B 1 88 ? 1.119 20.344 10.953 1 98.62 88 LEU B O 1
ATOM 1422 N N . MET B 1 89 ? -0.542 19.141 11.836 1 98.75 89 MET B N 1
ATOM 1423 C CA . MET B 1 89 ? -1.524 20.203 11.602 1 98.75 89 MET B CA 1
ATOM 1424 C C . MET B 1 89 ? -1.264 21.391 12.516 1 98.75 89 MET B C 1
ATOM 1426 O O . MET B 1 89 ? -0.935 21.219 13.688 1 98.75 89 MET B O 1
ATOM 1430 N N . ASN B 1 90 ? -1.371 22.5 11.969 1 98.38 90 ASN B N 1
ATOM 1431 C CA . ASN B 1 90 ? -1.334 23.766 12.703 1 98.38 90 ASN B CA 1
ATOM 1432 C C . ASN B 1 90 ? -2.285 24.797 12.102 1 98.38 90 ASN B C 1
ATOM 1434 O O . ASN B 1 90 ? -2.945 24.531 11.094 1 98.38 90 ASN B O 1
ATOM 1438 N N . 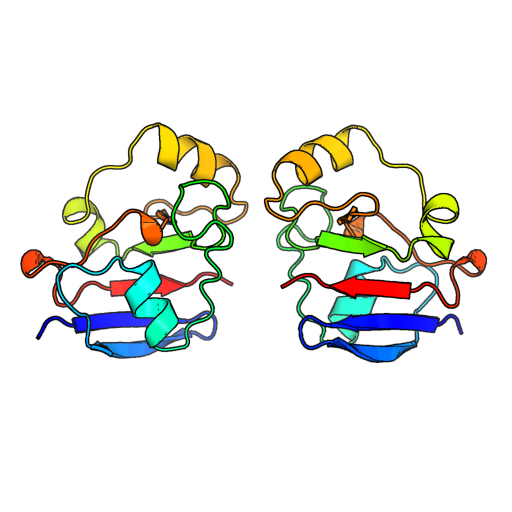ASP B 1 91 ? -2.373 25.953 12.711 1 98 91 ASP B N 1
ATOM 1439 C CA . ASP B 1 91 ? -3.361 26.938 12.312 1 98 91 ASP B CA 1
ATOM 1440 C C . ASP B 1 91 ? -3.1 27.438 10.891 1 98 91 ASP B C 1
ATOM 1442 O O . ASP B 1 91 ? -4.039 27.734 10.148 1 98 91 ASP B O 1
ATOM 1446 N N . GLU B 1 92 ? -1.857 27.531 10.539 1 98.19 92 GLU B N 1
ATOM 1447 C CA . GLU B 1 92 ? -1.495 28.047 9.219 1 98.19 92 GLU B CA 1
ATOM 1448 C C . GLU B 1 92 ? -1.92 27.078 8.125 1 98.19 92 GLU B C 1
ATOM 1450 O O . GLU B 1 92 ? -2.045 27.469 6.957 1 98.19 92 GLU B O 1
ATOM 1455 N N . LEU B 1 93 ? -2.172 25.859 8.5 1 98.69 93 LEU B N 1
ATOM 1456 C CA . LEU B 1 93 ? -2.51 24.844 7.516 1 98.69 93 LEU B CA 1
ATOM 1457 C C . LEU B 1 93 ? -4.02 24.641 7.434 1 98.69 93 LEU B C 1
ATOM 1459 O O . LEU B 1 93 ? -4.496 23.781 6.691 1 98.69 93 LEU B O 1
ATOM 1463 N N . SER B 1 94 ? -4.773 25.406 8.156 1 98.75 94 SER B N 1
ATOM 1464 C CA . SER B 1 94 ? -6.223 25.266 8.062 1 98.75 94 SER B CA 1
ATOM 1465 C C . SER B 1 94 ? -6.711 25.469 6.633 1 98.75 94 SER B C 1
ATOM 1467 O O . SER B 1 94 ? -6.387 26.469 6 1 98.75 94 SER B O 1
ATOM 1469 N N . GLY B 1 95 ? -7.379 24.516 6.098 1 98.69 95 GLY B N 1
ATOM 1470 C CA . GLY B 1 95 ? -7.859 24.578 4.727 1 98.69 95 GLY B CA 1
ATOM 1471 C C . GLY B 1 95 ? -6.992 23.812 3.754 1 98.69 95 GLY B C 1
ATOM 1472 O O . GLY B 1 95 ? -7.316 23.703 2.568 1 98.69 95 GLY B O 1
ATOM 1473 N N . LEU B 1 96 ? -5.91 23.266 4.297 1 98.75 96 LEU B N 1
ATOM 1474 C CA . LEU B 1 96 ? -4.996 22.484 3.467 1 98.75 96 LEU B CA 1
ATOM 1475 C C . LEU B 1 96 ? -5.754 21.438 2.66 1 98.75 96 LEU B C 1
ATOM 1477 O O . LEU B 1 96 ? -6.672 20.797 3.178 1 98.75 96 LEU B O 1
ATOM 1481 N N . ASP B 1 97 ? -5.309 21.328 1.438 1 98.56 97 ASP B N 1
ATOM 1482 C CA . ASP B 1 97 ? -5.906 20.344 0.541 1 98.56 97 ASP B CA 1
ATOM 1483 C C . ASP B 1 97 ? -4.922 19.219 0.234 1 98.56 97 ASP B C 1
ATOM 1485 O O . ASP B 1 97 ? -3.736 19.469 0.004 1 98.56 97 ASP B O 1
ATOM 1489 N N . LEU B 1 98 ? -5.375 17.984 0.385 1 98.75 98 LEU B N 1
ATOM 1490 C CA . LEU B 1 98 ? -4.547 16.844 -0.017 1 98.75 98 LEU B CA 1
ATOM 1491 C C . LEU B 1 98 ? -5.391 15.758 -0.67 1 98.75 98 LEU B C 1
ATOM 1493 O O . LEU B 1 98 ? -6.617 15.75 -0.525 1 98.75 98 LEU B O 1
ATOM 1497 N N . ARG B 1 99 ? -4.699 14.938 -1.473 1 98.38 99 ARG B N 1
ATOM 1498 C CA . ARG B 1 99 ? -5.309 13.789 -2.139 1 98.38 99 ARG B CA 1
ATOM 1499 C C . ARG B 1 99 ? -4.664 12.492 -1.678 1 98.38 99 ARG B C 1
ATOM 1501 O O . ARG B 1 99 ? -3.445 12.414 -1.516 1 98.38 99 ARG B O 1
ATOM 1508 N N . ILE B 1 100 ? -5.469 11.523 -1.435 1 97 100 ILE B N 1
ATOM 1509 C CA . ILE B 1 100 ? -4.988 10.172 -1.177 1 97 100 ILE B CA 1
ATOM 1510 C C . ILE B 1 100 ? -4.906 9.391 -2.488 1 97 100 ILE B C 1
ATOM 1512 O O . ILE B 1 100 ? -5.926 9.18 -3.15 1 97 100 ILE B O 1
ATOM 1516 N N . PRO B 1 101 ? -3.756 9.031 -2.83 1 92.38 101 PRO B N 1
ATOM 1517 C CA . PRO B 1 101 ? -3.607 8.359 -4.125 1 92.38 101 PRO B CA 1
ATOM 1518 C C . PRO B 1 101 ? -4.23 6.969 -4.145 1 92.38 101 PRO B C 1
ATOM 1520 O O . PRO B 1 101 ? -4.555 6.418 -3.088 1 92.38 101 PRO B O 1
ATOM 1523 N N . ASP B 1 102 ? -4.461 6.297 -5.312 1 76.62 102 ASP B N 1
ATOM 1524 C CA . ASP B 1 102 ? -5.074 4.988 -5.512 1 76.62 102 ASP B CA 1
ATOM 1525 C C . ASP B 1 102 ? -4.145 3.867 -5.051 1 76.62 102 ASP B C 1
ATOM 1527 O O . ASP B 1 102 ? -2.922 4.016 -5.09 1 76.62 102 ASP B O 1
#

Organism: NCBI:txid28181

Foldseek 3Di:
DFWEWEQEAVRDIDIDDDDFFAFPLVRCVVVPHQQCPVVVLPLDACSQKKAWDPVCLVVWDDDDPSQVVSLVVPPPDDPRIGRRSRTGDDPSCRHTYMYDHD/DFWEWEQEAVRDIDIDDDDFFAFPLVVCVVVPHQQCPVVVLPLDACSQKKAWDPVCLVVWDDDDPSQVVSLVVPPPDDPSIGRRSRTGDDPSCRHTYMYDHD

Radius of gyration: 18.84 Å; Cα contacts (8 Å, |Δi|>4): 413; chains: 2; bounding box: 32×56×34 Å

Sequence (204 aa):
MATLKVTDASGECKVIEAKVGLSLMEILREAGYPVAGECNGSLACATCHVIIGEAWADKVPELTDEEEDILDTVFNLEETSRLCCQILMNDELSGLDLRIPDMATLKVTDASGECKVIEAKVGLSLMEILREAGYPVAGECNGSLACATCHVIIGEAWADKVPELTDEEEDILDTVFNLEETSRLCCQILMNDELSGLDLRIPD

Solvent-accessible surface area (backbone atoms only — not comparable to full-atom values): 11618 Å² total; per-residue (Å²): 133,34,32,36,33,41,26,43,67,88,63,54,71,48,77,40,79,31,62,66,73,37,28,46,38,57,46,39,39,75,73,67,45,95,48,65,31,81,56,72,56,65,84,66,48,60,45,27,50,30,34,42,32,76,94,42,54,84,75,47,79,78,85,48,71,69,58,50,59,51,51,68,60,48,73,87,67,54,95,45,50,43,50,29,48,78,37,64,39,41,79,90,44,43,61,37,42,35,34,39,69,122,132,34,32,35,32,40,27,43,68,87,62,55,71,47,77,41,80,31,62,67,74,37,27,45,39,57,43,40,39,74,71,67,45,94,49,66,31,81,54,72,57,65,82,65,47,60,46,27,48,29,34,43,33,76,92,41,54,83,74,49,79,76,84,47,73,69,55,49,59,50,52,69,59,47,74,85,65,54,97,45,51,43,50,29,48,79,36,64,38,41,79,89,46,43,61,39,42,35,34,39,70,123